Protein AF-A0A9E5JD20-F1 (afdb_monomer)

Secondary structure (DSSP, 8-state):
-------SB-SSS--BGGGSTT---S-TT--TT---TT----------SSEEEEEE-STT-EEEEEE--GGGGGTPPEEEEEEEE-TTT--EEEE---EEEES----EEEEBTTS-EEEEETTEEEEE-TT--EEEEEE-SSSS-EEEEEE-TTS-EEEEE--SSSS-EEEEE-TTSSSSTT---EEEE-PPPPPP-----S---PPP---------S--------------

pLDDT: mean 71.91, std 26.6, range [20.81, 98.5]

Solvent-accessible surface area (backbone atoms only — not comparable to full-atom values): 13870 Å² total; per-residue (Å²): 132,84,81,71,61,38,43,28,56,28,94,36,46,25,12,19,63,43,36,40,85,81,52,72,68,46,62,51,98,57,86,74,86,77,79,52,97,88,61,78,90,83,83,75,85,80,94,70,76,56,66,75,52,68,30,28,48,62,94,75,39,34,37,38,36,30,47,56,62,71,47,43,80,75,75,40,64,23,34,35,34,42,28,39,25,39,81,67,83,61,46,75,74,41,60,29,67,81,37,72,13,39,52,75,39,82,35,32,49,32,29,24,48,68,57,34,33,42,36,34,29,8,27,22,40,36,38,21,44,83,72,32,46,80,72,48,77,36,77,49,92,59,100,44,23,29,41,38,68,42,53,35,78,91,11,31,39,36,28,36,36,67,54,98,89,45,72,56,35,43,35,43,37,40,44,83,21,68,87,41,103,80,44,73,72,48,80,43,74,51,74,79,74,84,74,81,85,76,82,79,83,77,95,72,93,72,87,77,76,89,71,82,83,73,84,70,94,70,87,79,84,79,79,77,74,83,82,81,80,80,87,130

Nearest PDB structures (foldseek):
  3no2-assembly1_A  TM=4.639E-01  e=4.715E-02  Bacteroides caccae ATCC 43185
  8f5p-assembly1_C  TM=5.084E-01  e=7.136E-01  Leishmania tarentolae
  8fgw-assembly1_B  TM=5.068E-01  e=3.496E+00  Homo sapiens
  5n4d-assembly2_B  TM=4.139E-01  e=2.094E+00  Galerina marginata
  5n4c-assembly3_C  TM=3.817E-01  e=5.269E+00  Galerina marginata

Sequence (232 aa):
MATQALNGYFDSPWPCEDAGPNRLQTLQGNQGLNIQAHEKLQSTSRRTHLSTMTVLGGPGEVYLLTHSVLASHFGFATYAQVALIDPISLATRVQSPRLSGGPMWPGGMAVLSNSHVLVVYGRHAHLLNRQCELMKSKQLPLNEPYNSFVVLANGLVVTKTKTKRLTDCIVSLSPIRVFTSIGKSAVFKVAPSPIPLWSTKHGKLWWPLIRPIVICALGASIDVLPMTLNLN

Foldseek 3Di:
DDPPFLFFAAPAQFFKQLRGQQSVVGGPPDPPPPDDPPDDDDDADDDDPAWDDWGDHPPQWIKIKGKDDPQVVVQHWIWIKIFGAGPHNRHTPAIADTHTARHFDQAIWGQTRVQWIWGATHQKIFIHHSRNYTDDMAGHDDNFTWHYWHQHRQRKTWIWGDDPVADIKIKIWHRVARGDPDTDIDIFGDDPDPDPDDDDDDDDDDDDDDDPPDPPPPDDDRDDDDDDDDDD

Mean predicted aligned error: 13.16 Å

Structure (mmCIF, N/CA/C/O backbone):
data_AF-A0A9E5JD20-F1
#
_entry.id   AF-A0A9E5JD20-F1
#
loop_
_atom_site.group_PDB
_atom_site.id
_atom_site.type_symbol
_atom_site.label_atom_id
_atom_site.label_alt_id
_atom_site.label_comp_id
_atom_site.label_asym_id
_atom_site.label_entity_id
_atom_site.label_seq_id
_atom_site.pdbx_PDB_ins_code
_atom_site.Cartn_x
_atom_site.Cartn_y
_atom_site.Cartn_z
_atom_site.occupancy
_atom_site.B_iso_or_equiv
_atom_site.auth_seq_id
_atom_site.auth_comp_id
_atom_site.auth_asym_id
_atom_site.auth_atom_id
_atom_site.pdbx_PDB_model_num
ATOM 1 N N . MET A 1 1 ? -13.286 -13.762 -18.382 1.00 33.44 1 MET A N 1
ATOM 2 C CA . MET A 1 1 ? -13.574 -13.193 -17.047 1.00 33.44 1 MET A CA 1
ATOM 3 C C . MET A 1 1 ? -13.343 -11.696 -17.109 1.00 33.44 1 MET A C 1
ATOM 5 O O . MET A 1 1 ? -12.278 -11.288 -17.556 1.00 33.44 1 MET A O 1
ATOM 9 N N . ALA A 1 2 ? -14.365 -10.901 -16.791 1.00 29.98 2 ALA A N 1
ATOM 10 C CA . ALA A 1 2 ? -14.356 -9.453 -16.972 1.00 29.98 2 ALA A CA 1
ATOM 11 C C . ALA A 1 2 ? -13.249 -8.799 -16.132 1.00 29.98 2 ALA A C 1
ATOM 13 O O . ALA A 1 2 ? -13.199 -8.960 -14.915 1.00 29.98 2 ALA A O 1
ATOM 14 N N . THR A 1 3 ? -12.356 -8.070 -16.798 1.00 39.62 3 THR A N 1
ATOM 15 C CA . THR A 1 3 ? -11.332 -7.219 -16.189 1.00 39.62 3 THR A CA 1
ATOM 16 C C . THR A 1 3 ? -12.048 -6.078 -15.471 1.00 39.62 3 THR A C 1
ATOM 18 O O . THR A 1 3 ? -12.294 -5.031 -16.064 1.00 39.62 3 THR A O 1
ATOM 21 N N . GLN A 1 4 ? -12.474 -6.305 -14.228 1.00 49.31 4 GLN A N 1
ATOM 22 C CA . GLN A 1 4 ? -13.155 -5.292 -13.432 1.00 49.31 4 GLN A CA 1
ATOM 23 C C . GLN A 1 4 ? -12.203 -4.104 -13.292 1.00 49.31 4 GLN A C 1
ATOM 25 O O . GLN A 1 4 ? -11.106 -4.227 -12.734 1.00 49.31 4 GLN A O 1
ATOM 30 N N . ALA A 1 5 ? -12.581 -3.005 -13.940 1.00 53.12 5 ALA A N 1
ATOM 31 C CA . ALA A 1 5 ? -11.721 -1.858 -14.139 1.00 53.12 5 ALA A CA 1
ATOM 32 C C . ALA A 1 5 ? -11.238 -1.329 -12.782 1.00 53.12 5 ALA A C 1
ATOM 34 O O . ALA A 1 5 ? -12.008 -1.251 -11.827 1.00 53.12 5 ALA A O 1
ATOM 35 N N . LEU A 1 6 ? -9.951 -0.995 -12.704 1.00 61.22 6 LEU A N 1
ATOM 36 C CA . LEU A 1 6 ? -9.284 -0.429 -11.530 1.00 61.22 6 LEU A CA 1
ATOM 37 C C . LEU A 1 6 ? -9.713 1.032 -11.306 1.00 61.22 6 LEU A C 1
ATOM 39 O O . LEU A 1 6 ? -8.880 1.929 -11.254 1.00 61.22 6 LEU A O 1
ATOM 43 N N . ASN A 1 7 ? -11.018 1.289 -11.259 1.00 66.69 7 ASN A N 1
ATOM 44 C CA . ASN A 1 7 ? -11.577 2.632 -11.303 1.00 66.69 7 ASN A CA 1
ATOM 45 C C . ASN A 1 7 ? -11.666 3.190 -9.886 1.00 66.69 7 ASN A C 1
ATOM 47 O O . ASN A 1 7 ? -12.664 2.998 -9.194 1.00 66.69 7 ASN A O 1
ATOM 51 N N . GLY A 1 8 ? -10.595 3.852 -9.459 1.00 82.75 8 GLY A N 1
ATOM 52 C CA . GLY A 1 8 ? -10.535 4.548 -8.182 1.00 82.75 8 GLY A CA 1
ATOM 53 C C . GLY A 1 8 ? -10.253 3.645 -6.985 1.00 82.75 8 GLY A C 1
ATOM 54 O O . GLY A 1 8 ? -9.660 2.567 -7.090 1.00 82.75 8 GLY A O 1
ATOM 55 N N . TYR A 1 9 ? -10.639 4.149 -5.824 1.00 90.69 9 TYR A N 1
ATOM 56 C CA . TYR A 1 9 ? -10.283 3.592 -4.531 1.00 90.69 9 TYR A CA 1
ATOM 57 C C . TYR A 1 9 ? -11.416 2.757 -3.950 1.00 90.69 9 TYR A C 1
ATOM 59 O O . TYR A 1 9 ? -12.579 2.931 -4.306 1.0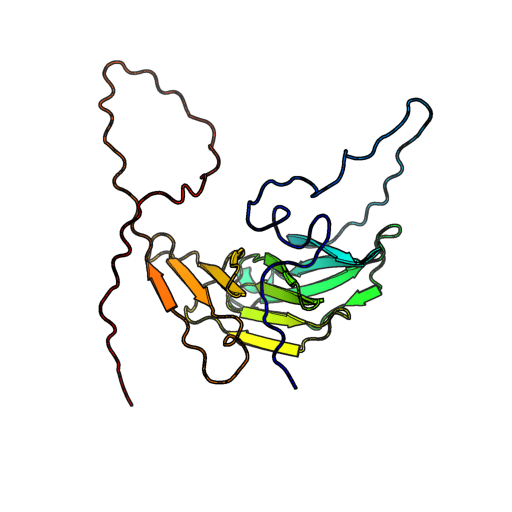0 90.69 9 TYR A O 1
ATOM 67 N N . PHE A 1 10 ? -11.055 1.832 -3.069 1.00 92.12 10 PHE A N 1
ATOM 68 C CA . PHE A 1 10 ? -12.030 1.102 -2.274 1.00 92.12 10 PHE A CA 1
ATOM 69 C C . PHE A 1 10 ? -12.806 2.059 -1.367 1.00 92.12 10 PHE A C 1
ATOM 71 O O . PHE A 1 10 ? -12.255 3.063 -0.915 1.00 92.12 10 PHE A O 1
ATOM 78 N N . ASP A 1 11 ? -14.068 1.735 -1.104 1.00 90.50 11 ASP A N 1
ATOM 79 C CA . ASP A 1 11 ? -14.904 2.494 -0.179 1.00 90.50 11 ASP A CA 1
ATOM 80 C C . ASP A 1 11 ? -14.478 2.187 1.265 1.00 90.50 11 ASP A C 1
ATOM 82 O O . ASP A 1 11 ? -14.946 1.244 1.904 1.00 90.50 11 ASP A O 1
ATOM 86 N N . SER A 1 12 ? -13.478 2.926 1.742 1.00 90.00 12 SER A N 1
ATOM 87 C CA . SER A 1 12 ? -13.005 2.882 3.123 1.00 90.00 12 SER A CA 1
ATOM 88 C C . SER A 1 12 ? -12.602 4.276 3.605 1.00 90.00 12 SER A C 1
ATOM 90 O O . SER A 1 12 ? -12.372 5.175 2.796 1.00 90.00 12 SER A O 1
ATOM 92 N N . PRO A 1 13 ? -12.438 4.477 4.926 1.00 88.69 13 PRO A N 1
ATOM 93 C CA . PRO A 1 13 ? -12.062 5.784 5.466 1.00 88.69 13 PRO A CA 1
ATOM 94 C C . PRO A 1 13 ? -10.665 6.272 5.048 1.00 88.69 13 PRO A C 1
ATOM 96 O O . PRO A 1 13 ? -10.377 7.461 5.185 1.00 88.69 13 PRO A O 1
ATOM 99 N N . TRP A 1 14 ? -9.784 5.366 4.599 1.00 92.94 14 TRP A N 1
ATOM 100 C CA . TRP A 1 14 ? -8.395 5.674 4.237 1.00 92.94 14 TRP A CA 1
ATOM 101 C C . TRP A 1 14 ? -7.826 4.665 3.217 1.00 92.94 14 TRP A C 1
ATOM 103 O O . TRP A 1 14 ? -6.933 3.878 3.544 1.00 92.94 14 TRP A O 1
ATOM 113 N N . PRO A 1 15 ? -8.331 4.633 1.973 1.00 93.12 15 PRO A N 1
ATOM 114 C CA . PRO A 1 15 ? -8.008 3.570 1.023 1.00 93.12 15 PRO A CA 1
ATOM 115 C C . PRO A 1 15 ? -6.637 3.743 0.370 1.00 93.12 15 PRO A C 1
ATOM 117 O O . PRO A 1 15 ? -6.125 2.806 -0.235 1.00 93.12 15 PRO A O 1
ATOM 120 N N . CYS A 1 16 ? -6.019 4.918 0.469 1.00 92.50 16 CYS A N 1
ATOM 121 C CA . CYS A 1 16 ? -4.694 5.195 -0.072 1.00 92.50 16 CYS A CA 1
ATOM 122 C C . CYS A 1 16 ? -3.966 6.270 0.736 1.00 92.50 16 CYS A C 1
ATOM 124 O O . CYS A 1 16 ? -4.515 6.830 1.685 1.00 92.50 16 CYS A O 1
ATOM 126 N N . GLU A 1 17 ? -2.733 6.575 0.327 1.00 86.50 17 GLU A N 1
ATOM 127 C CA . GLU A 1 17 ? -1.969 7.718 0.834 1.00 86.50 17 GLU A CA 1
ATOM 128 C C . GLU A 1 17 ? -2.815 9.000 0.880 1.00 86.50 17 GLU A C 1
ATOM 130 O O . GLU A 1 17 ? -3.597 9.275 -0.034 1.00 86.50 17 GLU A O 1
ATOM 135 N N . ASP A 1 18 ? -2.660 9.755 1.969 1.00 86.06 18 ASP A N 1
ATOM 136 C CA . ASP A 1 18 ? -3.379 11.002 2.253 1.00 86.06 18 ASP A CA 1
ATOM 137 C C . ASP A 1 18 ? -4.920 10.913 2.148 1.00 86.06 18 ASP A C 1
ATOM 139 O O . ASP A 1 18 ? -5.591 11.923 1.924 1.00 86.06 18 ASP A O 1
ATOM 143 N N . ALA A 1 19 ? -5.491 9.721 2.356 1.00 80.12 19 ALA A N 1
ATOM 144 C CA . ALA A 1 19 ? -6.932 9.464 2.447 1.00 80.12 19 ALA A CA 1
ATOM 145 C C . ALA A 1 19 ? -7.747 9.618 1.150 1.00 80.12 19 ALA A C 1
ATOM 147 O O . ALA A 1 19 ? -8.972 9.744 1.199 1.00 80.12 19 ALA A O 1
ATOM 148 N N . GLY A 1 20 ? -7.112 9.599 -0.023 1.00 84.19 20 GLY A N 1
ATOM 149 C CA . GLY A 1 20 ? -7.830 9.603 -1.301 1.00 84.19 20 GLY A CA 1
ATOM 150 C C . GLY A 1 20 ? -7.197 10.482 -2.381 1.00 84.19 20 GLY A C 1
ATOM 151 O O . GLY A 1 20 ? -6.130 11.063 -2.178 1.00 84.19 20 GLY A O 1
ATOM 152 N N . PRO A 1 21 ? -7.882 10.652 -3.528 1.00 79.81 21 PRO A N 1
ATOM 153 C CA . PRO A 1 21 ? -7.356 11.414 -4.663 1.00 79.81 21 PRO A CA 1
ATOM 154 C C . PRO A 1 21 ? -7.142 12.899 -4.336 1.00 79.81 21 PRO A C 1
ATOM 156 O O . PRO A 1 21 ? -6.250 13.523 -4.903 1.00 79.81 21 PRO A O 1
ATOM 159 N N . ASN A 1 22 ? -7.921 13.449 -3.397 1.00 81.62 22 ASN A N 1
ATOM 160 C CA . ASN A 1 22 ? -7.834 14.848 -2.968 1.00 81.62 22 ASN A CA 1
ATOM 161 C C . ASN A 1 22 ? -6.740 15.106 -1.920 1.00 81.62 22 ASN A C 1
ATOM 163 O O . ASN A 1 22 ? -6.493 16.262 -1.590 1.00 81.62 22 ASN A O 1
ATOM 167 N N . ARG A 1 23 ? -6.104 14.052 -1.387 1.00 82.00 23 ARG A N 1
ATOM 168 C CA . ARG A 1 23 ? -5.016 14.134 -0.398 1.00 82.00 23 ARG A CA 1
ATOM 169 C C . ARG A 1 23 ? -5.317 15.029 0.808 1.00 82.00 23 ARG A C 1
ATOM 171 O O . ARG A 1 23 ? -4.475 15.805 1.249 1.00 82.00 23 ARG A O 1
ATOM 178 N N . LEU A 1 24 ? -6.540 14.939 1.327 1.00 84.19 24 LEU A N 1
ATOM 179 C CA . LEU A 1 24 ? -7.009 15.821 2.397 1.00 84.19 24 LEU A CA 1
ATOM 180 C C . LEU A 1 24 ? -6.391 15.487 3.757 1.00 84.19 24 LEU A C 1
ATOM 182 O O . LEU A 1 24 ? -6.454 16.317 4.657 1.00 84.19 24 LEU A O 1
ATOM 186 N N . GLN A 1 25 ? -5.812 14.288 3.913 1.00 85.38 25 GLN A N 1
ATOM 187 C CA . GLN A 1 25 ? -5.317 13.776 5.197 1.00 85.38 25 GLN A CA 1
ATOM 188 C C . GLN A 1 25 ? -6.400 13.752 6.288 1.00 85.38 25 GLN A C 1
ATOM 190 O O . GLN A 1 25 ? -6.116 13.821 7.483 1.00 85.38 25 GLN A O 1
ATOM 195 N N . THR A 1 26 ? -7.657 13.626 5.869 1.00 81.56 26 THR A N 1
ATOM 196 C CA . THR A 1 26 ? -8.829 13.528 6.732 1.00 81.56 26 THR A CA 1
ATOM 197 C C . THR A 1 26 ? -9.528 12.202 6.482 1.00 81.56 26 THR A C 1
ATOM 199 O O . THR A 1 26 ? -9.603 11.727 5.350 1.00 81.56 26 THR A O 1
ATOM 202 N N . LEU A 1 27 ? -10.043 11.590 7.549 1.00 75.38 27 LEU A N 1
ATOM 203 C CA . LEU A 1 27 ? -10.861 10.388 7.419 1.00 75.38 27 LEU A CA 1
ATOM 204 C C . LEU A 1 27 ? -12.124 10.725 6.628 1.00 75.38 27 LEU A C 1
ATOM 206 O O . LEU A 1 27 ? -12.848 11.662 6.974 1.00 75.38 27 LEU A O 1
ATOM 210 N N . GLN A 1 28 ? -12.410 9.943 5.591 1.00 70.56 28 GLN A N 1
ATOM 211 C CA . GLN A 1 28 ? -13.660 10.104 4.860 1.00 70.56 28 GLN A CA 1
ATOM 212 C C . GLN A 1 28 ? -14.842 9.684 5.744 1.00 70.56 28 GLN A C 1
ATOM 214 O O . GLN A 1 28 ? -14.806 8.632 6.382 1.00 70.56 28 GLN A O 1
ATOM 219 N N . GLY A 1 29 ? -15.881 10.522 5.792 1.00 69.25 29 GLY A N 1
ATOM 220 C CA . GLY A 1 29 ? -17.172 10.182 6.399 1.00 69.25 29 GLY A CA 1
ATOM 221 C C . GLY A 1 29 ? -17.209 10.038 7.927 1.00 69.25 29 GLY A C 1
ATOM 222 O O . GLY A 1 29 ? -18.231 9.598 8.439 1.00 69.25 29 GLY A O 1
ATOM 223 N N . ASN A 1 30 ? -16.153 10.403 8.667 1.00 68.75 30 ASN A N 1
ATOM 224 C CA . ASN A 1 30 ? -16.091 10.212 10.124 1.00 68.75 30 ASN A CA 1
ATOM 225 C C . ASN A 1 30 ? -15.933 11.523 10.908 1.00 68.75 30 ASN A C 1
ATOM 227 O O . ASN A 1 30 ? -15.131 12.381 10.549 1.00 68.75 30 ASN A O 1
ATOM 231 N N . GLN A 1 31 ? -16.637 11.637 12.041 1.00 68.06 31 GLN A N 1
ATOM 232 C CA . GLN A 1 31 ? -16.572 12.785 12.964 1.00 68.06 31 GLN A CA 1
ATOM 233 C C . GLN A 1 31 ? -15.434 12.676 14.003 1.00 68.06 31 GLN A C 1
ATOM 235 O O . GLN A 1 31 ? -15.529 13.184 15.119 1.00 68.06 31 GLN A O 1
ATOM 240 N N . GLY A 1 32 ? -14.336 12.002 13.653 1.00 74.88 32 GLY A N 1
ATOM 241 C CA . GLY A 1 32 ? -13.258 11.695 14.596 1.00 74.88 32 GLY A CA 1
ATOM 242 C C . GLY A 1 32 ? -13.641 10.590 15.589 1.00 74.88 32 GLY A C 1
ATOM 243 O O . GLY A 1 32 ? -14.459 9.730 15.281 1.00 74.88 32 GLY A O 1
ATOM 244 N N . LEU A 1 33 ? -13.009 10.584 16.767 1.00 81.12 33 LEU A N 1
ATOM 245 C CA . LEU A 1 33 ? -13.148 9.503 17.757 1.00 81.12 33 LEU A CA 1
ATOM 246 C C . LEU A 1 33 ? -14.410 9.609 18.639 1.00 81.12 33 LEU A C 1
ATOM 248 O O . LEU A 1 33 ? -14.703 8.660 19.354 1.00 81.12 33 LEU A O 1
ATOM 252 N N . ASN A 1 34 ? -15.132 10.740 18.607 1.00 86.44 34 ASN A N 1
ATOM 253 C CA . ASN A 1 34 ? -16.340 11.014 19.408 1.00 86.44 34 ASN A CA 1
ATOM 254 C C . ASN A 1 34 ? -16.227 10.652 20.911 1.00 86.44 34 ASN A C 1
ATOM 256 O O . ASN A 1 34 ? -17.162 10.122 21.508 1.00 86.44 34 ASN A O 1
ATOM 260 N N . ILE A 1 35 ? -15.071 10.933 21.514 1.00 87.56 35 ILE A N 1
ATOM 261 C CA . ILE A 1 35 ? -14.759 10.556 22.900 1.00 87.56 35 ILE A CA 1
ATOM 262 C C . ILE A 1 35 ? -15.606 11.387 23.867 1.00 87.56 35 ILE A C 1
ATOM 264 O O . ILE A 1 35 ? -15.568 12.619 23.830 1.00 87.56 35 ILE A O 1
ATOM 268 N N . GLN A 1 36 ? -16.331 10.719 24.756 1.00 93.75 36 GLN A N 1
ATOM 269 C CA . GLN A 1 36 ? -17.133 11.344 25.805 1.00 93.75 36 GLN A CA 1
ATOM 270 C C . GLN A 1 36 ? -16.297 11.635 27.060 1.00 93.75 36 GLN A C 1
ATOM 272 O O . GLN A 1 36 ? -15.259 11.023 27.298 1.00 93.75 36 GLN A O 1
ATOM 277 N N . ALA A 1 37 ? -16.777 12.534 27.927 1.00 90.38 37 ALA A N 1
ATOM 278 C CA . ALA A 1 37 ? -16.039 12.985 29.117 1.00 90.38 37 ALA A CA 1
ATOM 279 C C . ALA A 1 37 ? -15.632 11.861 30.096 1.00 90.38 37 ALA A C 1
ATOM 281 O O . ALA A 1 37 ? -14.681 12.022 30.857 1.00 90.38 37 ALA A O 1
ATOM 282 N N . HIS A 1 38 ? -16.352 10.735 30.091 1.00 93.56 38 HIS A N 1
ATOM 283 C CA . HIS A 1 38 ? -16.093 9.585 30.961 1.00 93.56 38 HIS A CA 1
ATOM 284 C C . HIS A 1 38 ? -15.265 8.479 30.283 1.00 93.56 38 HIS A C 1
ATOM 286 O O . HIS A 1 38 ? -14.883 7.509 30.939 1.00 93.56 38 HIS A O 1
ATOM 292 N N . GLU A 1 39 ? -14.988 8.603 28.986 1.00 92.94 39 GLU A N 1
ATOM 293 C CA . GLU A 1 39 ? -14.260 7.600 28.218 1.00 92.94 39 GLU A CA 1
ATOM 294 C C . GLU A 1 39 ? -12.749 7.824 28.307 1.00 92.94 39 GLU A C 1
ATOM 296 O O . GLU A 1 39 ? -12.251 8.945 28.422 1.00 92.94 39 GLU A O 1
ATOM 301 N N . LYS A 1 40 ? -11.990 6.727 28.248 1.00 89.12 40 LYS A N 1
ATOM 302 C CA . LYS A 1 40 ? -10.526 6.757 28.224 1.00 89.12 40 LYS A CA 1
ATOM 303 C C . LYS A 1 40 ? -10.026 6.116 26.945 1.00 89.12 40 LYS A C 1
ATOM 305 O O . LYS A 1 40 ? -10.439 5.013 26.597 1.00 89.12 40 LYS A O 1
ATOM 310 N N . LEU A 1 41 ? -9.081 6.782 26.290 1.00 88.94 41 LEU A N 1
ATOM 311 C CA . LEU A 1 41 ? -8.382 6.207 25.153 1.00 88.94 41 LEU A CA 1
ATOM 312 C C . LEU A 1 41 ? -7.370 5.164 25.612 1.00 88.94 41 LEU A C 1
ATOM 314 O O . LEU A 1 41 ? -6.572 5.397 26.521 1.00 88.94 41 LEU A O 1
ATOM 318 N N . GLN A 1 42 ? -7.378 4.035 24.919 1.00 88.12 42 GLN A N 1
ATOM 319 C CA . GLN A 1 42 ? -6.322 3.040 24.980 1.00 88.12 42 GLN A CA 1
ATOM 320 C C . GLN A 1 42 ? -5.559 3.054 23.658 1.00 88.12 42 GLN A C 1
ATOM 322 O O . GLN A 1 42 ? -6.136 3.287 22.597 1.00 88.12 42 GLN A O 1
ATOM 327 N N . SER A 1 43 ? -4.250 2.823 23.726 1.00 91.88 43 SER A N 1
ATOM 328 C CA . SER A 1 43 ? -3.383 2.767 22.554 1.00 91.88 43 SER A CA 1
ATOM 329 C C . SER A 1 43 ? -2.532 1.511 22.614 1.00 91.88 43 SER A C 1
ATOM 331 O O . SER A 1 43 ? -1.798 1.297 23.580 1.00 91.88 43 SER A O 1
ATOM 333 N N . THR A 1 44 ? -2.607 0.704 21.560 1.00 93.25 44 THR A N 1
ATOM 334 C CA . THR A 1 44 ? -1.624 -0.343 21.289 1.00 93.25 44 THR A CA 1
ATOM 335 C C . THR A 1 44 ? -0.590 0.218 20.330 1.00 93.25 44 THR A C 1
ATOM 337 O O . THR A 1 44 ? -0.927 0.798 19.302 1.00 93.25 44 THR A O 1
ATOM 340 N N . SER A 1 45 ? 0.687 0.040 20.651 1.00 93.50 45 SER A N 1
ATOM 341 C CA . SER A 1 45 ? 1.795 0.499 19.817 1.00 93.50 45 SER A CA 1
ATOM 342 C C . SER A 1 45 ? 2.774 -0.642 19.574 1.00 93.50 45 SER A C 1
ATOM 344 O O . SER A 1 45 ? 3.173 -1.340 20.502 1.00 93.50 45 SER A O 1
ATOM 346 N N . ARG A 1 46 ? 3.198 -0.812 18.320 1.00 92.19 46 ARG A N 1
ATOM 347 C CA . ARG A 1 46 ? 4.210 -1.793 17.913 1.00 92.19 46 ARG A CA 1
ATOM 348 C C . ARG A 1 46 ? 5.320 -1.079 17.161 1.00 92.19 46 ARG A C 1
ATOM 350 O O . ARG A 1 46 ? 5.059 -0.408 16.164 1.00 92.19 46 ARG A O 1
ATOM 357 N N . ARG A 1 47 ? 6.569 -1.247 17.602 1.00 90.88 47 ARG A N 1
ATOM 358 C CA . ARG A 1 47 ? 7.723 -0.728 16.860 1.00 90.88 47 ARG A CA 1
ATOM 359 C C . ARG A 1 47 ? 7.935 -1.562 15.600 1.00 90.88 47 ARG A C 1
ATOM 361 O O . ARG A 1 47 ? 7.961 -2.787 15.643 1.00 90.88 47 ARG A O 1
ATOM 368 N N . THR A 1 48 ? 8.120 -0.877 14.484 1.00 86.31 48 THR A N 1
ATOM 369 C CA . THR A 1 48 ? 8.360 -1.476 13.171 1.00 86.31 48 THR A CA 1
ATOM 370 C C . THR A 1 48 ? 9.567 -0.815 12.529 1.00 86.31 48 THR A C 1
ATOM 372 O O . THR A 1 48 ? 9.767 0.389 12.696 1.00 86.31 48 THR A O 1
ATOM 375 N N . HIS A 1 49 ? 10.343 -1.567 11.760 1.00 84.31 49 HIS A N 1
ATOM 376 C CA . HIS A 1 49 ? 11.431 -0.998 10.973 1.00 84.31 49 HIS A CA 1
ATOM 377 C C . HIS A 1 49 ? 10.896 -0.505 9.629 1.00 84.31 49 HIS A C 1
ATOM 379 O O . HIS A 1 49 ? 10.258 -1.270 8.909 1.00 84.31 49 HIS A O 1
ATOM 385 N N . LEU A 1 50 ? 11.191 0.756 9.294 1.00 88.44 50 LEU A N 1
ATOM 386 C CA . LEU A 1 50 ? 10.987 1.319 7.951 1.00 88.44 50 LEU A CA 1
ATOM 387 C C . LEU A 1 50 ? 9.540 1.191 7.438 1.00 88.44 50 LEU A C 1
ATOM 389 O O . LEU A 1 50 ? 9.300 0.883 6.269 1.00 88.44 50 LEU A O 1
ATOM 393 N N . SER A 1 51 ? 8.570 1.436 8.321 1.00 91.00 51 SER A N 1
ATOM 394 C CA . SER A 1 51 ? 7.164 1.575 7.936 1.00 91.00 51 SER A CA 1
ATOM 395 C C . SER A 1 51 ? 6.965 2.850 7.135 1.00 91.00 51 SER A C 1
ATOM 397 O O . SER A 1 51 ? 7.356 3.931 7.570 1.00 91.00 51 SER A O 1
ATOM 399 N N . THR A 1 52 ? 6.363 2.713 5.960 1.00 90.50 52 THR A N 1
ATOM 400 C CA . THR A 1 52 ? 6.097 3.829 5.051 1.00 90.50 52 THR A CA 1
ATOM 401 C C . THR A 1 52 ? 4.706 4.392 5.267 1.00 90.50 52 THR A C 1
ATOM 403 O O . THR A 1 52 ? 4.552 5.602 5.374 1.00 90.50 52 THR A O 1
ATOM 406 N N . MET A 1 53 ? 3.693 3.526 5.304 1.00 93.69 53 MET A N 1
ATOM 407 C CA . MET A 1 53 ? 2.301 3.947 5.432 1.00 93.69 53 MET A CA 1
ATOM 408 C C . MET A 1 53 ? 1.377 2.791 5.784 1.00 93.69 53 MET A C 1
ATOM 410 O O . MET A 1 53 ? 1.722 1.620 5.599 1.00 93.69 53 MET A O 1
ATOM 414 N N . THR A 1 54 ? 0.171 3.171 6.194 1.00 94.69 54 THR A N 1
ATOM 415 C CA . THR A 1 54 ? -0.963 2.280 6.393 1.00 94.69 54 THR A CA 1
ATOM 416 C C . THR A 1 54 ? -2.113 2.700 5.486 1.00 94.69 54 THR A C 1
ATOM 418 O O . THR A 1 54 ? -2.345 3.894 5.297 1.00 94.69 54 THR A O 1
ATOM 421 N N . VAL A 1 55 ? -2.847 1.726 4.951 1.00 95.75 55 VAL A N 1
ATOM 422 C CA . VAL A 1 55 ? -4.145 1.961 4.305 1.00 95.75 55 VAL A CA 1
ATOM 423 C C . VAL A 1 55 ? -5.192 1.015 4.875 1.00 95.75 55 VAL A C 1
ATOM 425 O O . VAL A 1 55 ? -4.874 -0.075 5.356 1.00 95.75 55 VAL A O 1
ATOM 428 N N . LEU A 1 56 ? -6.446 1.439 4.815 1.00 95.19 56 LEU A N 1
ATOM 429 C CA . LEU A 1 56 ? -7.605 0.700 5.289 1.00 95.19 56 LEU A CA 1
ATOM 430 C C . LEU A 1 56 ? -8.358 0.133 4.091 1.00 95.19 56 LEU A C 1
ATOM 432 O O . LEU A 1 56 ? -8.538 0.819 3.087 1.00 95.19 56 LEU A O 1
ATOM 436 N N . GLY A 1 57 ? -8.821 -1.108 4.184 1.00 93.88 57 GLY A N 1
ATOM 437 C CA . GLY A 1 57 ? -9.838 -1.596 3.254 1.00 93.88 57 GLY A CA 1
ATOM 438 C C . GLY A 1 57 ? -11.148 -1.858 3.978 1.00 93.88 57 GLY A C 1
ATOM 439 O O . GLY A 1 57 ? -11.647 -0.949 4.635 1.00 93.88 57 GLY A O 1
ATOM 440 N N . GLY A 1 58 ? -11.704 -3.064 3.859 1.00 93.25 58 GLY A N 1
ATOM 441 C CA . GLY A 1 58 ? -12.919 -3.433 4.574 1.00 93.25 58 GLY A CA 1
ATOM 442 C C . GLY A 1 58 ? -12.746 -3.436 6.101 1.00 93.25 58 GLY A C 1
ATOM 443 O O . GLY A 1 58 ? -11.633 -3.273 6.617 1.00 93.25 58 GLY A O 1
ATOM 444 N N . PRO A 1 59 ? -13.850 -3.613 6.847 1.00 92.38 59 PRO A N 1
ATOM 445 C CA . PRO A 1 59 ? -13.830 -3.622 8.305 1.00 92.38 59 PRO A CA 1
ATOM 446 C C . PRO A 1 59 ? -12.760 -4.563 8.876 1.00 92.38 59 PRO A C 1
ATOM 448 O O . PRO A 1 59 ? -12.707 -5.747 8.554 1.00 92.38 59 PRO A O 1
ATOM 451 N N . GLY A 1 60 ? -11.894 -4.023 9.737 1.00 94.06 60 GLY A N 1
ATOM 452 C CA . GLY A 1 60 ? -10.821 -4.781 10.385 1.00 94.06 60 GLY A CA 1
ATOM 453 C C . GLY A 1 60 ? -9.614 -5.108 9.499 1.00 94.06 60 GLY A C 1
ATOM 454 O O . GLY A 1 60 ? -8.733 -5.846 9.948 1.00 94.06 60 GLY A O 1
ATOM 455 N N . GLU A 1 61 ? -9.549 -4.578 8.275 1.00 96.88 61 GLU A N 1
ATOM 456 C CA . GLU A 1 61 ? -8.431 -4.782 7.356 1.00 96.88 61 GLU A CA 1
ATOM 457 C C . GLU A 1 61 ? -7.513 -3.557 7.310 1.00 96.88 61 GLU A C 1
ATOM 459 O O . GLU A 1 61 ? -7.831 -2.526 6.711 1.00 96.88 61 GLU A O 1
ATOM 464 N N . VAL A 1 62 ? -6.337 -3.707 7.921 1.00 97.44 62 VAL A N 1
ATOM 465 C CA . VAL A 1 62 ? -5.299 -2.679 8.009 1.00 97.44 62 VAL A CA 1
ATOM 466 C C . VAL A 1 62 ? -4.039 -3.188 7.318 1.00 97.44 62 VAL A C 1
ATOM 468 O O . VAL A 1 62 ? -3.430 -4.156 7.769 1.00 97.44 62 VAL A O 1
ATOM 471 N N . TYR A 1 63 ? -3.637 -2.547 6.223 1.00 98.00 63 TYR A N 1
ATOM 472 C CA . TYR A 1 63 ? -2.449 -2.928 5.459 1.00 98.00 63 TYR A CA 1
ATOM 473 C C . TYR A 1 63 ? -1.293 -2.004 5.802 1.00 98.00 63 TYR A C 1
ATOM 475 O O . TYR A 1 63 ? -1.421 -0.791 5.667 1.00 98.00 63 TYR A O 1
ATOM 483 N N . LEU A 1 64 ? -0.155 -2.574 6.186 1.00 97.62 64 LEU A N 1
ATOM 484 C CA . LEU A 1 64 ? 1.079 -1.872 6.514 1.00 97.62 64 LEU A CA 1
ATOM 485 C C . LEU A 1 64 ? 2.131 -2.120 5.428 1.00 97.62 64 LEU A C 1
ATOM 487 O O . LEU A 1 64 ? 2.499 -3.269 5.180 1.00 97.62 64 LEU A O 1
ATOM 491 N N . LEU A 1 65 ? 2.647 -1.048 4.825 1.00 97.06 65 LEU A N 1
ATOM 492 C CA . LEU A 1 65 ? 3.769 -1.099 3.885 1.00 97.06 65 LEU A CA 1
ATOM 493 C C . LEU A 1 65 ? 5.090 -0.864 4.623 1.00 97.06 65 LEU A C 1
ATOM 495 O O . LEU A 1 65 ? 5.285 0.187 5.238 1.00 97.06 65 LEU A O 1
ATOM 499 N N . THR A 1 66 ? 6.017 -1.810 4.500 1.00 95.81 66 THR A N 1
ATOM 500 C CA . THR A 1 66 ? 7.405 -1.691 4.965 1.00 95.81 66 THR A CA 1
ATOM 501 C C . THR A 1 66 ? 8.378 -1.876 3.807 1.00 95.81 66 THR A C 1
ATOM 503 O O . THR A 1 66 ? 8.012 -2.368 2.736 1.00 95.81 66 THR A O 1
ATOM 506 N N . HIS A 1 67 ? 9.633 -1.473 3.995 1.00 94.25 67 HIS A N 1
ATOM 507 C CA . HIS A 1 67 ? 10.666 -1.644 2.977 1.00 94.25 67 HIS A CA 1
ATOM 508 C C . HIS A 1 67 ? 12.061 -1.852 3.564 1.00 94.25 67 HIS A C 1
ATOM 510 O O . HIS A 1 67 ? 12.308 -1.600 4.741 1.00 94.25 67 HIS A O 1
ATOM 516 N N . SER A 1 68 ? 12.994 -2.306 2.728 1.00 91.88 68 SER A N 1
ATOM 517 C CA . SER A 1 68 ? 14.420 -2.329 3.045 1.00 91.88 68 SER A CA 1
ATOM 518 C C . SER A 1 68 ? 15.121 -1.074 2.525 1.00 91.88 68 SER A C 1
ATOM 520 O O . SER A 1 68 ? 14.832 -0.583 1.438 1.00 91.88 68 SER A O 1
ATOM 522 N N . VAL A 1 69 ? 16.064 -0.550 3.310 1.00 88.00 69 VAL A N 1
ATOM 523 C CA . VAL A 1 69 ? 16.892 0.612 2.930 1.00 88.00 69 VAL A CA 1
ATOM 524 C C . VAL A 1 69 ? 18.389 0.311 3.011 1.00 88.00 69 VAL A C 1
ATOM 526 O O . VAL A 1 69 ? 19.201 0.967 2.373 1.00 88.00 69 VAL A O 1
ATOM 529 N N . LEU A 1 70 ? 18.799 -0.698 3.784 1.00 86.44 70 LEU A N 1
ATOM 530 C CA . LEU A 1 70 ? 20.220 -0.941 4.031 1.00 86.44 70 LEU A CA 1
ATOM 531 C C . LEU A 1 70 ? 20.970 -1.288 2.737 1.00 86.44 70 LEU A C 1
ATOM 533 O O . LEU A 1 70 ? 22.017 -0.717 2.460 1.00 86.44 70 LEU A O 1
ATOM 537 N N . ALA A 1 71 ? 20.375 -2.142 1.901 1.00 81.50 71 ALA A N 1
ATOM 538 C CA . ALA A 1 71 ? 20.938 -2.555 0.617 1.00 81.50 71 ALA A CA 1
ATOM 539 C C . ALA A 1 71 ? 21.249 -1.370 -0.319 1.00 81.50 71 ALA A C 1
ATOM 541 O O . ALA A 1 71 ? 22.258 -1.396 -1.022 1.00 81.50 71 ALA A O 1
ATOM 542 N N . SER A 1 72 ? 20.453 -0.292 -0.280 1.00 85.06 72 SER A N 1
ATOM 543 C CA . SER A 1 72 ? 20.681 0.864 -1.154 1.00 85.06 72 SER A CA 1
ATOM 544 C C . SER A 1 72 ? 21.925 1.667 -0.793 1.00 85.06 72 SER A C 1
ATOM 546 O O . SER A 1 72 ? 22.482 2.322 -1.667 1.00 85.06 72 SER A O 1
ATOM 548 N N . HIS A 1 73 ? 22.389 1.604 0.460 1.00 84.44 73 HIS A N 1
ATOM 549 C CA . HIS A 1 73 ? 23.636 2.256 0.877 1.00 84.44 73 HIS A CA 1
ATOM 550 C C . HIS A 1 73 ? 24.865 1.630 0.201 1.00 84.44 73 HIS A C 1
ATOM 552 O O . HIS A 1 73 ? 25.895 2.280 0.074 1.00 84.44 73 HIS A O 1
ATOM 558 N N . PHE A 1 74 ? 24.724 0.395 -0.287 1.00 86.62 74 PHE A N 1
ATOM 559 C CA . PHE A 1 74 ? 25.746 -0.347 -1.023 1.00 86.62 74 PHE A CA 1
ATOM 560 C C . PHE A 1 74 ? 25.429 -0.457 -2.524 1.00 86.62 74 PHE A C 1
ATOM 562 O O . PHE A 1 74 ? 26.058 -1.232 -3.235 1.00 86.62 74 PHE A O 1
ATOM 569 N N . GLY A 1 75 ? 24.431 0.287 -3.019 1.00 82.56 75 GLY A N 1
ATOM 570 C CA . GLY A 1 75 ? 24.026 0.262 -4.428 1.00 82.56 75 GLY A CA 1
ATOM 571 C C . GLY A 1 75 ? 23.218 -0.971 -4.855 1.00 82.56 75 GLY A C 1
ATOM 572 O O . GLY A 1 75 ? 22.947 -1.132 -6.044 1.00 82.56 75 GLY A O 1
ATOM 573 N N . PHE A 1 76 ? 22.797 -1.827 -3.919 1.00 86.25 76 PHE A N 1
ATOM 574 C CA . PHE A 1 76 ? 21.983 -3.004 -4.225 1.00 86.25 76 PHE A CA 1
ATOM 575 C C . PHE A 1 76 ? 20.487 -2.683 -4.292 1.00 86.25 76 PHE A C 1
ATOM 577 O O . PHE A 1 76 ? 19.990 -1.718 -3.702 1.00 86.25 76 PHE A O 1
ATOM 584 N N . ALA A 1 77 ? 19.754 -3.541 -5.004 1.00 86.75 77 ALA A N 1
ATOM 585 C CA . ALA A 1 77 ? 18.307 -3.449 -5.108 1.00 86.75 77 ALA A CA 1
ATOM 586 C C . ALA A 1 77 ? 17.631 -3.619 -3.741 1.00 86.75 77 ALA A C 1
ATOM 588 O O . ALA A 1 77 ? 18.020 -4.449 -2.918 1.00 86.75 77 ALA A O 1
ATOM 589 N N . THR A 1 78 ? 16.573 -2.843 -3.532 1.00 93.62 78 THR A N 1
ATOM 590 C CA . THR A 1 78 ? 15.731 -2.904 -2.333 1.00 93.62 78 THR A CA 1
ATOM 591 C C . THR A 1 78 ? 14.420 -3.630 -2.608 1.00 93.62 78 THR A C 1
ATOM 593 O O . THR A 1 78 ? 14.099 -3.954 -3.757 1.00 93.62 78 THR A O 1
ATOM 596 N N . TYR A 1 79 ? 13.662 -3.901 -1.548 1.00 95.56 79 TYR A N 1
ATOM 597 C CA . TYR A 1 79 ? 12.355 -4.547 -1.614 1.00 95.56 79 TYR A CA 1
ATOM 598 C C . TYR A 1 79 ? 11.355 -3.890 -0.659 1.00 95.56 79 TYR A C 1
ATOM 600 O O . TYR A 1 79 ? 11.744 -3.335 0.369 1.00 95.56 79 TYR A O 1
ATOM 608 N N . ALA A 1 80 ? 10.071 -4.026 -0.977 1.00 96.56 80 ALA A N 1
ATOM 609 C CA . ALA A 1 80 ? 8.954 -3.701 -0.097 1.00 96.56 80 ALA A CA 1
ATOM 610 C C . ALA A 1 80 ? 8.235 -4.966 0.380 1.00 96.56 80 ALA A C 1
ATOM 612 O O . ALA A 1 80 ? 8.377 -6.034 -0.217 1.00 96.56 80 ALA A O 1
ATOM 613 N N . GLN A 1 81 ? 7.454 -4.852 1.450 1.00 97.31 81 GLN A N 1
ATOM 614 C CA . GLN A 1 81 ? 6.526 -5.885 1.900 1.00 97.31 81 GLN A CA 1
ATOM 615 C C . GLN A 1 81 ? 5.234 -5.251 2.403 1.00 97.31 81 GLN A C 1
ATOM 617 O O . GLN A 1 81 ? 5.250 -4.176 3.001 1.00 97.31 81 GLN A O 1
ATOM 622 N N . VAL A 1 82 ? 4.122 -5.944 2.175 1.00 98.19 82 VAL A N 1
ATOM 623 C CA . VAL A 1 82 ? 2.811 -5.575 2.706 1.00 98.19 82 VAL A CA 1
ATOM 624 C C . VAL A 1 82 ? 2.408 -6.595 3.752 1.00 98.19 82 VAL A C 1
ATOM 626 O O . VAL A 1 82 ? 2.453 -7.797 3.498 1.00 98.19 82 VAL A O 1
ATOM 629 N N . ALA A 1 83 ? 2.003 -6.121 4.922 1.00 98.12 83 ALA A N 1
ATOM 630 C CA . ALA A 1 83 ? 1.429 -6.946 5.972 1.00 98.12 83 ALA A CA 1
ATOM 631 C C . ALA A 1 83 ? -0.024 -6.537 6.215 1.00 98.12 83 ALA A C 1
ATOM 633 O O . ALA A 1 83 ? -0.298 -5.358 6.418 1.00 98.12 83 ALA A O 1
ATOM 634 N N . LEU A 1 84 ? -0.937 -7.504 6.248 1.00 98.31 84 LEU A N 1
ATOM 635 C CA . LEU A 1 84 ? -2.254 -7.305 6.843 1.00 98.31 84 LEU A CA 1
ATOM 636 C C . LEU A 1 84 ? -2.088 -7.481 8.350 1.00 98.31 84 LEU A C 1
ATOM 638 O O . LEU A 1 84 ? -1.635 -8.537 8.799 1.00 98.31 84 LEU A O 1
ATOM 642 N N . ILE A 1 85 ? -2.422 -6.459 9.127 1.00 97.81 85 ILE A N 1
ATOM 643 C CA . ILE A 1 85 ? -2.275 -6.474 10.581 1.00 97.81 85 ILE A CA 1
ATOM 644 C C . ILE A 1 85 ? -3.636 -6.469 11.266 1.00 97.81 85 ILE A C 1
ATOM 646 O O . ILE A 1 85 ? -4.624 -5.951 10.748 1.00 97.81 85 ILE A O 1
ATOM 650 N N . ASP A 1 86 ? -3.675 -7.059 12.450 1.00 96.81 86 ASP A N 1
ATOM 651 C CA . ASP A 1 86 ? -4.798 -6.924 13.358 1.00 96.81 86 ASP A CA 1
ATOM 652 C C . ASP A 1 86 ? -4.880 -5.475 13.878 1.00 96.81 86 ASP A C 1
ATOM 654 O O . ASP A 1 86 ? -3.876 -4.958 14.365 1.00 96.81 86 ASP A O 1
ATOM 658 N N . PRO A 1 87 ? -6.034 -4.791 13.784 1.00 94.00 87 PRO A N 1
ATOM 659 C CA . PRO A 1 87 ? -6.140 -3.371 14.125 1.00 94.00 87 PRO A CA 1
ATOM 660 C C . PRO A 1 87 ? -5.986 -3.075 15.623 1.00 94.00 87 PRO A C 1
ATOM 662 O O . PRO A 1 87 ? -5.741 -1.925 15.974 1.00 94.00 87 PRO A O 1
ATOM 665 N N . ILE A 1 88 ? -6.136 -4.077 16.499 1.00 94.25 88 ILE A N 1
ATOM 666 C CA . ILE A 1 88 ? -6.118 -3.891 17.957 1.00 94.25 88 ILE A CA 1
ATOM 667 C C . ILE A 1 88 ? -4.775 -4.312 18.550 1.00 94.25 88 ILE A C 1
ATOM 669 O O . ILE A 1 88 ? -4.136 -3.539 19.255 1.00 94.25 88 ILE A O 1
ATOM 673 N N . SER A 1 89 ? -4.326 -5.529 18.256 1.00 95.75 89 SER A N 1
ATOM 674 C CA . SER A 1 89 ? -3.057 -6.086 18.740 1.00 95.75 89 SER A CA 1
ATOM 675 C C . SER A 1 89 ? -1.853 -5.665 17.896 1.00 95.75 89 SER A C 1
ATOM 677 O O . SER A 1 89 ? -0.711 -5.830 18.323 1.00 95.75 89 SER A O 1
ATOM 679 N N . LEU A 1 90 ? -2.089 -5.149 16.684 1.00 96.31 90 LEU A N 1
ATOM 680 C CA . LEU A 1 90 ? -1.071 -4.868 15.668 1.00 96.31 90 LEU A CA 1
ATOM 681 C C . LEU A 1 90 ? -0.276 -6.106 15.233 1.00 96.31 90 LEU A C 1
ATOM 683 O O . LEU A 1 90 ? 0.748 -5.963 14.567 1.00 96.31 90 LEU A O 1
ATOM 687 N N . ALA A 1 91 ? -0.715 -7.321 15.580 1.00 96.81 91 ALA A N 1
ATOM 688 C CA . ALA A 1 91 ? -0.080 -8.558 15.145 1.00 96.81 91 ALA A CA 1
ATOM 689 C C . ALA A 1 91 ? -0.216 -8.726 13.625 1.00 96.81 91 ALA A C 1
ATOM 691 O O . ALA A 1 91 ? -1.253 -8.418 13.038 1.00 96.81 91 ALA A O 1
ATOM 692 N N . THR A 1 92 ? 0.836 -9.217 12.971 1.00 97.50 92 THR A N 1
ATOM 693 C CA . THR A 1 92 ? 0.770 -9.528 11.538 1.00 97.50 92 THR A CA 1
ATOM 694 C C . THR A 1 92 ? -0.095 -10.768 11.345 1.00 97.50 92 THR A C 1
ATOM 696 O O . THR A 1 92 ? 0.220 -11.816 11.899 1.00 97.50 92 THR A O 1
ATOM 699 N N . ARG A 1 93 ? -1.170 -10.649 10.561 1.00 97.62 93 ARG A N 1
ATOM 700 C CA . ARG A 1 93 ? -2.052 -11.764 10.194 1.00 97.62 93 ARG A CA 1
ATOM 701 C C . ARG A 1 93 ? -1.505 -12.508 8.980 1.00 97.62 93 ARG A C 1
ATOM 703 O O . ARG A 1 93 ? -1.332 -13.717 9.029 1.00 97.62 93 ARG A O 1
ATOM 710 N N . VAL A 1 94 ? -1.195 -11.773 7.911 1.00 97.94 94 VAL A N 1
ATOM 711 C CA . VAL A 1 94 ? -0.549 -12.298 6.696 1.00 97.94 94 VAL A CA 1
ATOM 712 C C . VAL A 1 94 ? 0.441 -11.283 6.142 1.00 97.94 94 VAL A C 1
ATOM 714 O O . VAL A 1 94 ? 0.329 -10.082 6.404 1.00 97.94 94 VAL A O 1
ATOM 717 N N . GLN A 1 95 ? 1.420 -11.756 5.377 1.00 98.06 95 GLN A N 1
ATOM 718 C CA . GLN A 1 95 ? 2.478 -10.921 4.824 1.00 98.06 95 GLN A CA 1
ATOM 719 C C . GLN A 1 95 ? 2.827 -11.351 3.403 1.00 98.06 95 GLN A C 1
ATOM 721 O O . GLN A 1 95 ? 2.918 -12.538 3.104 1.00 98.06 95 GLN A O 1
ATOM 726 N N . SER A 1 96 ? 3.063 -10.366 2.542 1.00 98.50 96 SER A N 1
ATOM 727 C CA . SER A 1 96 ? 3.481 -10.592 1.168 1.00 98.50 96 SER A CA 1
ATOM 728 C C . SER A 1 96 ? 4.899 -11.171 1.088 1.00 98.50 96 SER A C 1
ATOM 730 O O . SER A 1 96 ? 5.732 -10.929 1.980 1.00 98.50 96 SER A O 1
ATOM 732 N N . PRO A 1 97 ? 5.255 -11.821 -0.038 1.00 98.06 97 PRO A N 1
ATOM 733 C CA . PRO A 1 97 ? 6.659 -12.022 -0.375 1.00 98.06 97 PRO A CA 1
ATOM 734 C C . PRO A 1 97 ? 7.397 -10.676 -0.457 1.00 98.06 97 PRO A C 1
ATOM 736 O O . PRO A 1 97 ? 6.790 -9.598 -0.471 1.00 98.06 97 PRO A O 1
ATOM 739 N N . ARG A 1 98 ? 8.730 -10.730 -0.533 1.00 97.38 98 ARG A N 1
ATOM 740 C CA . ARG A 1 98 ? 9.544 -9.544 -0.824 1.00 97.38 98 ARG A CA 1
ATOM 741 C C . ARG A 1 98 ? 9.229 -9.053 -2.235 1.00 97.38 98 ARG A C 1
ATOM 743 O O . ARG A 1 98 ? 9.489 -9.748 -3.211 1.00 97.38 98 ARG A O 1
ATOM 750 N N . LEU A 1 99 ? 8.667 -7.856 -2.325 1.00 97.25 99 LEU A N 1
ATOM 751 C CA . LEU A 1 99 ? 8.292 -7.207 -3.572 1.00 97.25 99 LEU A CA 1
ATOM 752 C C . LEU A 1 99 ? 9.494 -6.441 -4.121 1.00 97.25 99 LEU A C 1
ATOM 754 O O . LEU A 1 99 ? 10.023 -5.558 -3.444 1.00 97.25 99 LEU A O 1
ATOM 758 N N . SER A 1 100 ? 9.925 -6.754 -5.342 1.00 96.31 100 SER A N 1
ATOM 759 C CA . SER A 1 100 ? 11.079 -6.107 -5.977 1.00 96.31 100 SER A CA 1
ATOM 760 C C . SER A 1 100 ? 10.938 -4.583 -6.024 1.00 96.31 100 SER A C 1
ATOM 762 O O . SER A 1 100 ? 9.902 -4.069 -6.431 1.00 96.31 100 SER A O 1
ATOM 764 N N . GLY A 1 101 ? 11.979 -3.847 -5.635 1.00 92.25 101 GLY A N 1
ATOM 765 C CA . GLY A 1 101 ? 12.010 -2.382 -5.691 1.00 92.25 101 GLY A CA 1
ATOM 766 C C . GLY A 1 101 ? 13.008 -1.835 -6.699 1.00 92.25 101 GLY A C 1
ATOM 767 O O . GLY A 1 101 ? 12.663 -0.963 -7.491 1.00 92.25 101 GLY A O 1
ATOM 768 N N . GLY A 1 102 ? 14.226 -2.380 -6.738 1.00 91.06 102 GLY A N 1
ATOM 769 C CA . GLY A 1 102 ? 15.319 -1.786 -7.513 1.00 91.06 102 GLY A CA 1
ATOM 770 C C . GLY A 1 102 ? 15.877 -0.543 -6.802 1.00 91.06 102 GLY A C 1
ATOM 771 O O . GLY A 1 102 ? 16.121 -0.634 -5.591 1.00 91.06 102 GLY A O 1
ATOM 772 N N . PRO A 1 103 ? 16.087 0.591 -7.509 1.00 88.62 103 PRO A N 1
ATOM 773 C CA . PRO A 1 103 ? 16.473 1.855 -6.887 1.00 88.62 103 PRO A CA 1
ATOM 774 C C . PRO A 1 103 ? 15.530 2.224 -5.741 1.00 88.62 103 PRO A C 1
ATOM 776 O O . PRO A 1 103 ? 14.310 2.105 -5.860 1.00 88.62 103 PRO A O 1
ATOM 779 N N . MET A 1 104 ? 16.107 2.653 -4.623 1.00 90.56 104 MET A N 1
ATOM 780 C CA . MET A 1 104 ? 15.364 2.865 -3.387 1.00 90.56 104 MET A CA 1
ATOM 781 C C . MET A 1 104 ? 14.668 4.222 -3.382 1.00 90.56 104 MET A C 1
ATOM 783 O O . MET A 1 104 ? 15.309 5.267 -3.484 1.00 90.56 104 MET A O 1
ATOM 787 N N . TRP A 1 105 ? 13.349 4.183 -3.214 1.00 89.69 105 TRP A N 1
ATOM 788 C CA . TRP A 1 105 ? 12.554 5.293 -2.705 1.00 89.69 105 TRP A CA 1
ATOM 789 C C . TRP A 1 105 ? 11.250 4.736 -2.121 1.00 89.69 105 TRP A C 1
ATOM 791 O O . TRP A 1 105 ? 10.647 3.853 -2.743 1.00 89.69 105 TRP A O 1
ATOM 801 N N . PRO A 1 106 ? 10.795 5.221 -0.952 1.00 86.12 106 PRO A N 1
ATOM 802 C CA . PRO A 1 106 ? 9.495 4.843 -0.417 1.00 86.12 106 PRO A CA 1
ATOM 803 C C . PRO A 1 106 ? 8.397 5.359 -1.352 1.00 86.12 106 PRO A C 1
ATOM 805 O O . PRO A 1 106 ? 8.286 6.561 -1.601 1.00 86.12 106 PRO A O 1
ATOM 808 N N . GLY A 1 107 ? 7.628 4.436 -1.922 1.00 88.69 107 GLY A N 1
ATOM 809 C CA . GLY A 1 107 ? 6.504 4.765 -2.789 1.00 88.69 107 GLY A CA 1
ATOM 810 C C . GLY A 1 107 ? 5.186 4.812 -2.016 1.00 88.69 107 GLY A C 1
ATOM 811 O O . GLY A 1 107 ? 5.146 5.321 -0.900 1.00 88.69 107 GLY A O 1
ATOM 812 N N . GLY A 1 108 ? 4.114 4.295 -2.614 1.00 92.94 108 GLY A N 1
ATOM 813 C CA . GLY A 1 108 ? 2.766 4.357 -2.049 1.00 92.94 108 GLY A CA 1
ATOM 814 C C . GLY A 1 108 ? 2.009 3.040 -2.161 1.00 92.94 108 GLY A C 1
ATOM 815 O O . GLY A 1 108 ? 2.421 2.119 -2.870 1.00 92.94 108 GLY A O 1
ATOM 816 N N . MET A 1 109 ? 0.878 2.967 -1.468 1.00 95.75 109 MET A N 1
ATOM 817 C CA . MET A 1 109 ? -0.033 1.828 -1.466 1.00 95.75 109 MET A CA 1
ATOM 818 C C . MET A 1 109 ? -1.482 2.317 -1.526 1.00 95.75 109 MET A C 1
ATOM 820 O O . MET A 1 109 ? -1.811 3.378 -0.994 1.00 95.75 109 MET A O 1
ATOM 824 N N . ALA A 1 110 ? -2.344 1.542 -2.180 1.00 95.31 110 ALA A N 1
ATOM 825 C CA . ALA A 1 110 ? -3.777 1.788 -2.222 1.00 95.31 110 ALA A CA 1
ATOM 826 C C . ALA A 1 110 ? -4.571 0.482 -2.284 1.00 95.31 110 ALA A C 1
ATOM 828 O O . ALA A 1 110 ? -4.171 -0.457 -2.973 1.00 95.31 110 ALA A O 1
ATOM 829 N N . VAL A 1 111 ? -5.729 0.460 -1.633 1.00 95.06 111 VAL A N 1
ATOM 830 C CA . VAL A 1 111 ? -6.798 -0.494 -1.914 1.00 95.06 111 VAL A CA 1
ATOM 831 C C . VAL A 1 111 ? -7.677 0.084 -3.016 1.00 95.06 111 VAL A C 1
ATOM 833 O O . VAL A 1 111 ? -8.179 1.205 -2.924 1.00 95.06 111 VAL A O 1
ATOM 836 N N . LEU A 1 112 ? -7.837 -0.685 -4.079 1.00 92.50 112 LEU A N 1
ATOM 837 C CA . LEU A 1 112 ? -8.542 -0.295 -5.291 1.00 92.50 112 LEU A CA 1
ATOM 838 C C . LEU A 1 112 ? -10.017 -0.685 -5.182 1.00 92.50 112 LEU A C 1
ATOM 840 O O . LEU A 1 112 ? -10.370 -1.588 -4.424 1.00 92.50 112 LEU A O 1
ATOM 844 N N . SER A 1 113 ? -10.884 -0.048 -5.966 1.00 90.38 113 SER A N 1
ATOM 845 C CA . SER A 1 113 ? -12.332 -0.320 -5.946 1.00 90.38 113 SER A CA 1
ATOM 846 C C . SER A 1 113 ? -12.705 -1.775 -6.256 1.00 90.38 113 SER A C 1
ATOM 848 O O . SER A 1 113 ? -13.716 -2.269 -5.771 1.00 90.38 113 SER A O 1
ATOM 850 N N . ASN A 1 114 ? -11.858 -2.498 -6.993 1.00 87.81 114 ASN A N 1
ATOM 851 C CA . ASN A 1 114 ? -12.002 -3.935 -7.248 1.00 87.81 114 ASN A CA 1
ATOM 852 C C . ASN A 1 114 ? -11.344 -4.827 -6.174 1.00 87.81 114 ASN A C 1
ATOM 854 O O . ASN A 1 114 ? -11.020 -5.982 -6.443 1.00 87.81 114 ASN A O 1
ATOM 858 N N . SER A 1 115 ? -11.082 -4.272 -4.991 1.00 90.50 115 SER A N 1
ATOM 859 C CA . SER A 1 115 ? -10.522 -4.956 -3.823 1.00 90.50 115 SER A CA 1
ATOM 860 C C . SER A 1 115 ? -9.075 -5.448 -3.965 1.00 90.50 115 SER A C 1
ATOM 862 O O . SER A 1 115 ? -8.555 -6.078 -3.050 1.00 90.50 115 SER A O 1
ATOM 864 N N . HIS A 1 116 ? -8.357 -5.137 -5.042 1.00 93.56 116 HIS A N 1
ATOM 865 C CA . HIS A 1 116 ? -6.918 -5.412 -5.090 1.00 93.56 116 HIS A CA 1
ATOM 866 C C . HIS A 1 116 ? -6.109 -4.361 -4.327 1.00 93.56 116 HIS A C 1
ATOM 868 O O . HIS A 1 116 ? -6.542 -3.222 -4.148 1.00 93.56 116 HIS A O 1
ATOM 874 N N . VAL A 1 117 ? -4.899 -4.733 -3.912 1.00 95.69 117 VAL A N 1
ATOM 875 C CA . VAL A 1 117 ? -3.933 -3.825 -3.289 1.00 95.69 117 VAL A CA 1
ATOM 876 C C . VAL A 1 117 ? -2.850 -3.489 -4.309 1.00 95.69 117 VAL A C 1
ATOM 878 O O . VAL A 1 117 ? -2.122 -4.367 -4.769 1.00 95.69 117 VAL A O 1
ATOM 881 N N . LEU A 1 118 ? -2.747 -2.216 -4.682 1.00 95.44 118 LEU A N 1
ATOM 882 C CA . LEU A 1 118 ? -1.684 -1.701 -5.541 1.00 95.44 118 LEU A CA 1
ATOM 883 C C . LEU A 1 118 ? -0.573 -1.117 -4.681 1.00 95.44 118 LEU A C 1
ATOM 885 O O . LEU A 1 118 ? -0.824 -0.273 -3.824 1.00 95.44 118 LEU A O 1
ATOM 889 N N . VAL A 1 119 ? 0.660 -1.515 -4.969 1.00 95.62 119 VAL A N 1
ATOM 890 C CA . VAL A 1 119 ? 1.870 -0.987 -4.342 1.00 95.62 119 VAL A CA 1
ATOM 891 C C . VAL A 1 119 ? 2.782 -0.456 -5.431 1.00 95.62 119 VAL A C 1
ATOM 893 O O . VAL A 1 119 ? 3.132 -1.187 -6.352 1.00 95.62 119 VAL A O 1
ATOM 896 N N . VAL A 1 120 ? 3.211 0.795 -5.314 1.00 93.88 120 VAL A N 1
ATOM 897 C CA . VAL A 1 120 ? 4.328 1.328 -6.098 1.00 93.88 120 VAL A CA 1
ATOM 898 C C . VAL A 1 120 ? 5.502 1.477 -5.150 1.00 93.88 120 VAL A C 1
ATOM 900 O O . VAL A 1 120 ? 5.376 2.134 -4.122 1.00 93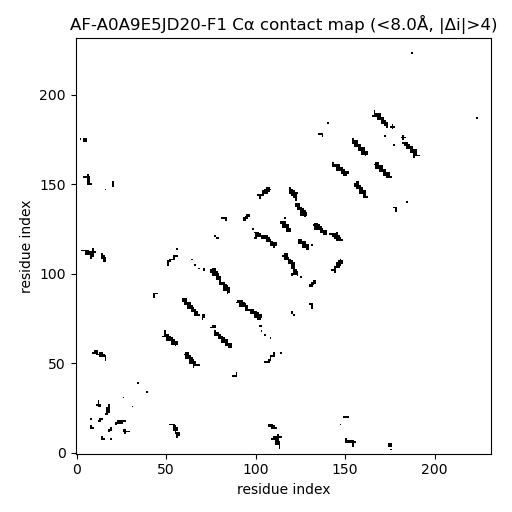.88 120 VAL A O 1
ATOM 903 N N . TYR A 1 121 ? 6.633 0.859 -5.472 1.00 94.69 121 TYR A N 1
ATOM 904 C CA . TYR A 1 121 ? 7.851 0.948 -4.674 1.00 94.69 121 TYR A CA 1
ATOM 905 C C . TYR A 1 121 ? 9.086 0.891 -5.569 1.00 94.69 121 TYR A C 1
ATOM 907 O O . TYR A 1 121 ? 9.192 0.019 -6.438 1.00 94.69 121 TYR A O 1
ATOM 915 N N . GLY A 1 122 ? 10.025 1.817 -5.354 1.00 93.00 122 GLY A N 1
ATOM 916 C CA . GLY A 1 122 ? 11.188 1.968 -6.221 1.00 93.00 122 GLY A CA 1
ATOM 917 C C . GLY A 1 122 ? 10.760 2.081 -7.684 1.00 93.00 122 GLY A C 1
ATOM 918 O O . GLY A 1 122 ? 9.949 2.926 -8.041 1.00 93.00 122 GLY A O 1
ATOM 919 N N . ARG A 1 123 ? 11.264 1.200 -8.541 1.00 92.00 123 ARG A N 1
ATOM 920 C CA . ARG A 1 123 ? 10.948 1.148 -9.975 1.00 92.00 123 ARG A CA 1
ATOM 921 C C . ARG A 1 123 ? 9.837 0.152 -10.331 1.00 92.00 123 ARG A C 1
ATOM 923 O O . ARG A 1 123 ? 9.766 -0.298 -11.472 1.00 92.00 123 ARG A O 1
ATOM 930 N N . HIS A 1 124 ? 8.999 -0.258 -9.387 1.00 93.12 124 HIS A N 1
ATOM 931 C CA . HIS A 1 124 ? 8.024 -1.320 -9.628 1.00 93.12 124 HIS A CA 1
ATOM 932 C C . HIS A 1 124 ? 6.623 -0.952 -9.154 1.00 93.12 124 HIS A C 1
ATOM 934 O O . HIS A 1 124 ? 6.447 -0.258 -8.155 1.00 93.12 124 HIS A O 1
ATOM 940 N N . ALA A 1 125 ? 5.633 -1.476 -9.872 1.00 94.06 125 ALA A N 1
ATOM 941 C CA . ALA A 1 125 ? 4.244 -1.540 -9.456 1.00 94.06 125 ALA A CA 1
ATOM 942 C C . ALA A 1 125 ? 3.849 -3.009 -9.255 1.00 94.06 125 ALA A C 1
ATOM 944 O O . ALA A 1 125 ? 4.059 -3.839 -10.141 1.00 94.06 125 ALA A O 1
ATOM 945 N N . HIS A 1 126 ? 3.259 -3.324 -8.109 1.00 95.25 126 HIS A N 1
ATOM 946 C CA . HIS A 1 126 ? 2.827 -4.663 -7.719 1.00 95.25 126 HIS A CA 1
ATOM 947 C C . HIS A 1 126 ? 1.339 -4.648 -7.416 1.00 95.25 126 HIS A C 1
ATOM 949 O O . HIS A 1 126 ? 0.851 -3.743 -6.746 1.00 95.25 126 HIS A O 1
ATOM 955 N N . LEU A 1 127 ? 0.630 -5.657 -7.902 1.00 95.56 127 LEU A N 1
ATOM 956 C CA . LEU A 1 127 ? -0.772 -5.890 -7.601 1.00 95.56 127 LEU A CA 1
ATOM 957 C C . LEU A 1 127 ? -0.881 -7.139 -6.738 1.00 95.56 127 LEU A C 1
ATOM 959 O O . LEU A 1 127 ? -0.375 -8.196 -7.121 1.00 95.56 127 LEU A O 1
ATOM 963 N N . LEU A 1 128 ? -1.540 -7.007 -5.596 1.00 97.50 128 LEU A N 1
ATOM 964 C CA . LEU A 1 128 ? -1.781 -8.080 -4.648 1.00 97.50 128 LEU A CA 1
ATOM 965 C C . LEU A 1 128 ? -3.288 -8.284 -4.466 1.00 97.50 128 LEU A C 1
ATOM 967 O O . LEU A 1 128 ? -4.078 -7.357 -4.674 1.00 97.50 128 LEU A O 1
ATOM 971 N N . ASN A 1 129 ? -3.690 -9.482 -4.050 1.00 96.06 129 ASN A N 1
ATOM 972 C CA . ASN A 1 129 ? -5.037 -9.692 -3.521 1.00 96.06 129 ASN A CA 1
ATOM 973 C C . ASN A 1 129 ? -5.134 -9.220 -2.055 1.00 96.06 129 ASN A C 1
ATOM 975 O O . ASN A 1 129 ? -4.166 -8.720 -1.473 1.00 96.06 129 ASN A O 1
ATOM 979 N N . ARG A 1 130 ? -6.317 -9.373 -1.446 1.00 95.25 130 ARG A N 1
ATOM 980 C CA . ARG A 1 130 ? -6.581 -8.992 -0.044 1.00 95.25 130 ARG A CA 1
ATOM 981 C C . ARG A 1 130 ? -5.736 -9.778 0.964 1.00 95.25 130 ARG A C 1
ATOM 983 O O . ARG A 1 130 ? -5.483 -9.310 2.065 1.00 95.25 130 ARG A O 1
ATOM 990 N N . GLN A 1 131 ? -5.257 -10.957 0.587 1.00 97.50 131 GLN A N 1
ATOM 991 C CA . GLN A 1 131 ? -4.452 -11.843 1.425 1.00 97.50 131 GLN A CA 1
ATOM 992 C C . GLN A 1 131 ? -2.948 -11.554 1.300 1.00 97.50 131 GLN A C 1
ATOM 994 O O . GLN A 1 131 ? -2.122 -12.337 1.762 1.00 97.50 131 GLN A O 1
ATOM 999 N N . CYS A 1 132 ? -2.580 -10.409 0.711 1.00 98.19 132 CYS A N 1
ATOM 1000 C CA . CYS A 1 132 ? -1.197 -10.005 0.461 1.00 98.19 132 CYS A CA 1
ATOM 1001 C C . CYS A 1 132 ? -0.438 -10.962 -0.475 1.00 98.19 132 CYS A C 1
ATOM 1003 O O . CYS A 1 132 ? 0.795 -10.969 -0.485 1.00 98.19 132 CYS A O 1
ATOM 1005 N N . GLU A 1 133 ? -1.137 -11.738 -1.300 1.00 98.25 133 GLU A N 1
ATOM 1006 C CA . GLU A 1 133 ? -0.505 -12.596 -2.297 1.00 98.25 133 GLU A CA 1
ATOM 1007 C C . GLU A 1 133 ? -0.212 -11.781 -3.555 1.00 98.25 133 GLU A C 1
ATOM 1009 O O . GLU A 1 133 ? -1.075 -11.063 -4.068 1.00 98.25 133 GLU A O 1
ATOM 1014 N N . LEU A 1 134 ? 1.020 -11.876 -4.059 1.00 97.50 134 LEU A N 1
ATOM 1015 C CA . LEU A 1 134 ? 1.423 -11.183 -5.277 1.00 97.50 134 LEU A CA 1
ATOM 1016 C C . LEU A 1 134 ? 0.710 -11.797 -6.480 1.00 97.50 134 LEU A C 1
ATOM 1018 O O . LEU A 1 134 ? 0.954 -12.944 -6.838 1.00 97.50 134 LEU A O 1
ATOM 1022 N N . MET A 1 135 ? -0.113 -11.000 -7.150 1.00 94.62 135 MET A N 1
ATOM 1023 C CA . MET A 1 135 ? -0.797 -11.421 -8.366 1.00 94.62 135 MET A CA 1
ATOM 1024 C C . MET A 1 135 ? 0.017 -11.065 -9.599 1.00 94.62 135 MET A C 1
ATOM 1026 O O . MET A 1 135 ? 0.155 -11.877 -10.511 1.00 94.62 135 MET A O 1
ATOM 1030 N N . LYS A 1 136 ? 0.519 -9.824 -9.662 1.00 91.88 136 LYS A N 1
ATOM 1031 C CA . LYS A 1 136 ? 1.253 -9.313 -10.824 1.00 91.88 136 LYS A CA 1
ATOM 1032 C C . LYS A 1 136 ? 2.268 -8.248 -10.431 1.00 91.88 136 LYS A C 1
ATOM 1034 O O . LYS A 1 136 ? 2.041 -7.477 -9.505 1.00 91.88 136 LYS A O 1
ATOM 1039 N N . SER A 1 137 ? 3.360 -8.163 -11.186 1.00 92.62 137 SER A N 1
ATOM 1040 C CA . SER A 1 137 ? 4.394 -7.139 -11.022 1.00 92.62 137 SER A CA 1
ATOM 1041 C C . SER A 1 137 ? 4.783 -6.536 -12.369 1.00 92.62 137 SER A C 1
ATOM 1043 O O . SER A 1 137 ? 4.804 -7.233 -13.383 1.00 92.62 137 SER A O 1
ATOM 1045 N N . LYS A 1 138 ? 5.023 -5.224 -12.394 1.00 88.94 138 LYS A N 1
ATOM 1046 C CA . LYS A 1 138 ? 5.463 -4.481 -13.575 1.00 88.94 138 LYS A CA 1
ATOM 1047 C C . LYS A 1 138 ? 6.621 -3.574 -13.194 1.00 88.94 138 LYS A C 1
ATOM 1049 O O . LYS A 1 138 ? 6.502 -2.757 -12.282 1.00 88.94 138 LYS A O 1
ATOM 1054 N N . GL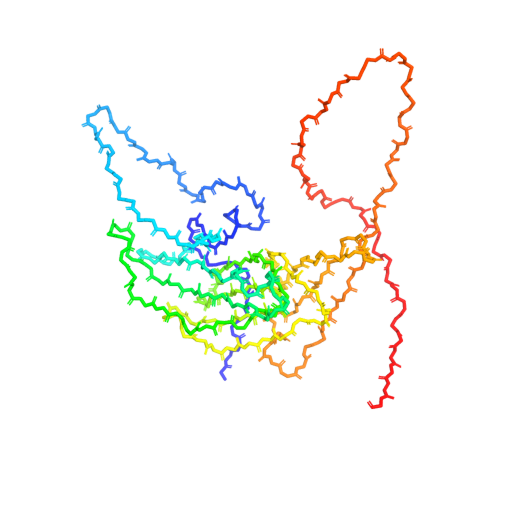N A 1 139 ? 7.706 -3.661 -13.951 1.00 90.06 139 GLN A N 1
ATOM 1055 C CA . GLN A 1 139 ? 8.775 -2.675 -13.895 1.00 90.06 139 GLN A CA 1
ATOM 1056 C C . GLN A 1 139 ? 8.364 -1.398 -14.643 1.00 90.06 139 GLN A C 1
ATOM 1058 O O . GLN A 1 139 ? 7.815 -1.438 -15.746 1.00 90.06 139 GLN A O 1
ATOM 1063 N N . LEU A 1 140 ? 8.621 -0.250 -14.031 1.00 87.25 140 LEU A N 1
ATOM 1064 C CA . LEU A 1 140 ? 8.291 1.064 -14.567 1.00 87.25 140 LEU A CA 1
ATOM 1065 C C . LEU A 1 140 ? 9.342 1.523 -15.596 1.00 87.25 140 LEU A C 1
ATOM 1067 O O . LEU A 1 140 ? 10.504 1.110 -15.527 1.00 87.25 140 LEU A O 1
ATOM 1071 N N . PRO A 1 141 ? 8.956 2.344 -16.590 1.00 81.19 141 PRO A N 1
ATOM 1072 C CA . PRO A 1 141 ? 9.763 2.555 -17.792 1.00 81.19 141 PRO A CA 1
ATOM 1073 C C . PRO A 1 141 ? 11.104 3.247 -17.526 1.00 81.19 141 PRO A C 1
ATOM 1075 O O . PRO A 1 141 ? 12.110 2.843 -18.102 1.00 81.19 141 PRO A O 1
ATOM 1078 N N . LEU A 1 142 ? 11.159 4.235 -16.629 1.00 82.38 142 LEU A N 1
ATOM 1079 C CA . LEU A 1 142 ? 12.403 4.941 -16.314 1.00 82.38 142 LEU A CA 1
ATOM 1080 C C . LEU A 1 142 ? 13.197 4.164 -15.270 1.00 82.38 142 LEU A C 1
ATOM 1082 O O . LEU A 1 142 ? 12.613 3.661 -14.316 1.00 82.38 142 LEU A O 1
ATOM 1086 N N . ASN A 1 143 ? 14.522 4.081 -15.429 1.00 85.44 143 ASN A N 1
ATOM 1087 C CA . ASN A 1 143 ? 15.407 3.455 -14.443 1.00 85.44 143 ASN A CA 1
ATOM 1088 C C . ASN A 1 143 ? 15.687 4.365 -13.244 1.00 85.44 143 ASN A C 1
ATOM 1090 O O . ASN A 1 143 ? 16.831 4.682 -12.940 1.00 85.44 143 ASN A O 1
ATOM 1094 N N . GLU A 1 144 ? 14.620 4.810 -12.601 1.00 84.19 144 GLU A N 1
ATOM 1095 C CA . GLU A 1 144 ? 14.629 5.747 -11.488 1.00 84.19 144 GLU A CA 1
ATOM 1096 C C . GLU A 1 144 ? 13.586 5.282 -10.469 1.00 84.19 144 GLU A C 1
ATOM 1098 O O . GLU A 1 144 ? 12.666 4.532 -10.823 1.00 84.19 144 GLU A O 1
ATOM 1103 N N . PRO A 1 145 ? 13.708 5.678 -9.198 1.00 86.31 145 PRO A N 1
ATOM 1104 C CA . PRO A 1 145 ? 12.705 5.324 -8.226 1.00 86.31 145 PRO A CA 1
ATOM 1105 C C . PRO A 1 145 ? 11.494 6.269 -8.293 1.00 86.31 145 PRO A C 1
ATOM 1107 O O . PRO A 1 145 ? 11.606 7.494 -8.408 1.00 86.31 145 PRO A O 1
ATOM 1110 N N . TYR A 1 146 ? 10.317 5.671 -8.176 1.00 86.94 146 TYR A N 1
ATOM 1111 C CA . TYR A 1 146 ? 9.024 6.325 -8.248 1.00 86.94 146 TYR A CA 1
ATOM 1112 C C . TYR A 1 146 ? 8.460 6.558 -6.853 1.00 86.94 146 TYR A C 1
ATOM 1114 O O . TYR A 1 146 ? 8.567 5.725 -5.951 1.00 86.94 146 TYR A O 1
ATOM 1122 N N . ASN A 1 147 ? 7.854 7.724 -6.683 1.00 83.31 147 ASN A N 1
ATOM 1123 C CA . ASN A 1 147 ? 7.255 8.166 -5.441 1.00 83.31 147 ASN A CA 1
ATOM 1124 C C . ASN A 1 147 ? 5.742 8.203 -5.597 1.00 83.31 147 ASN A C 1
ATOM 1126 O O . ASN A 1 147 ? 5.243 8.924 -6.464 1.00 83.31 147 ASN A O 1
ATOM 1130 N N . SER A 1 148 ? 5.050 7.506 -4.693 1.00 84.88 148 SER A N 1
ATOM 1131 C CA . SER A 1 148 ? 3.597 7.545 -4.534 1.00 84.88 148 SER A CA 1
ATOM 1132 C C . SER A 1 148 ? 2.834 7.378 -5.860 1.00 84.88 148 SER A C 1
ATOM 1134 O O . SER A 1 148 ? 3.398 7.051 -6.909 1.00 84.88 148 SER A O 1
ATOM 1136 N N . PHE A 1 149 ? 1.518 7.541 -5.821 1.00 88.62 149 PHE A N 1
ATOM 1137 C CA . PHE A 1 149 ? 0.678 7.668 -6.998 1.00 88.62 149 PHE A CA 1
ATOM 1138 C C . PHE A 1 149 ? -0.691 8.255 -6.646 1.00 88.62 149 PHE A C 1
ATOM 1140 O O . PHE A 1 149 ? -1.065 8.377 -5.480 1.00 88.62 149 PHE A O 1
ATOM 1147 N N . VAL A 1 150 ? -1.452 8.597 -7.678 1.00 88.19 150 VAL A N 1
ATOM 1148 C CA . VAL A 1 150 ? -2.904 8.774 -7.615 1.00 88.19 150 VAL A CA 1
ATOM 1149 C C . VAL A 1 150 ? -3.568 7.846 -8.627 1.00 88.19 150 VAL A C 1
ATOM 1151 O O . VAL A 1 150 ? -3.006 7.589 -9.693 1.00 88.19 150 VAL A O 1
ATOM 1154 N N . VAL A 1 151 ? -4.743 7.326 -8.284 1.00 86.44 151 VAL A N 1
ATOM 1155 C CA . VAL A 1 151 ? -5.595 6.551 -9.192 1.00 86.44 151 VAL A CA 1
ATOM 1156 C C . VAL A 1 151 ? -6.677 7.486 -9.719 1.00 86.44 151 VAL A C 1
ATOM 1158 O O . VAL A 1 151 ? -7.434 8.068 -8.944 1.00 86.44 151 VAL A O 1
ATOM 1161 N N . LEU A 1 152 ? -6.732 7.665 -11.033 1.00 82.19 152 LEU A N 1
ATOM 1162 C CA . LEU A 1 152 ? -7.717 8.502 -11.704 1.00 82.19 152 LEU A CA 1
ATOM 1163 C C . LEU A 1 152 ? -9.025 7.730 -11.929 1.00 82.19 152 LEU A C 1
ATOM 1165 O O . LEU A 1 152 ? -9.050 6.500 -11.935 1.00 82.19 152 LEU A O 1
ATOM 1169 N N . ALA A 1 153 ? -10.119 8.454 -12.172 1.00 77.44 153 ALA A N 1
ATOM 1170 C CA . ALA A 1 153 ? -11.452 7.869 -12.366 1.00 77.44 153 ALA A CA 1
ATOM 1171 C C . ALA A 1 153 ? -11.541 6.907 -13.569 1.00 77.44 153 ALA A C 1
ATOM 1173 O O . ALA A 1 153 ? -12.266 5.919 -13.525 1.00 77.44 153 ALA A O 1
ATOM 1174 N N . ASN A 1 154 ? -10.753 7.151 -14.621 1.00 74.06 154 ASN A N 1
ATOM 1175 C CA . ASN A 1 154 ? -10.600 6.254 -15.779 1.00 74.06 154 ASN A CA 1
ATOM 1176 C C . ASN A 1 154 ? -9.657 5.065 -15.506 1.00 74.06 154 ASN A C 1
ATOM 1178 O O . ASN A 1 154 ? -9.184 4.389 -16.421 1.00 74.06 154 ASN A O 1
ATOM 1182 N N . GLY A 1 155 ? -9.319 4.883 -14.238 1.00 73.19 155 GLY A N 1
ATOM 1183 C CA . GLY A 1 155 ? -8.419 3.894 -13.719 1.00 73.19 155 GLY A CA 1
ATOM 1184 C C . GLY A 1 155 ? -6.963 4.310 -13.728 1.00 73.19 155 GLY A C 1
ATOM 1185 O O . GLY A 1 155 ? -6.229 3.658 -13.016 1.00 73.19 155 GLY A O 1
ATOM 1186 N N . LEU A 1 156 ? -6.508 5.337 -14.473 1.00 77.56 156 LEU A N 1
ATOM 1187 C CA . LEU A 1 156 ? -5.072 5.653 -14.653 1.00 77.56 156 LEU A CA 1
ATOM 1188 C C . LEU A 1 156 ? -4.287 5.728 -13.329 1.00 77.56 156 LEU A C 1
ATOM 1190 O O . LEU A 1 156 ? -4.696 6.438 -12.424 1.00 77.56 156 LEU A O 1
ATOM 1194 N N . VAL A 1 157 ? -3.135 5.058 -13.219 1.00 82.75 157 VAL A N 1
ATOM 1195 C CA . VAL A 1 157 ? -2.213 5.215 -12.081 1.00 82.75 157 VAL A CA 1
ATOM 1196 C C . VAL A 1 157 ? -1.140 6.203 -12.486 1.00 82.75 157 VAL A C 1
ATOM 1198 O O . VAL A 1 157 ? -0.314 5.924 -13.352 1.00 82.75 157 VAL A O 1
ATOM 1201 N N . VAL A 1 158 ? -1.143 7.361 -11.849 1.00 83.94 158 VAL A N 1
ATOM 1202 C CA . VAL A 1 158 ? -0.196 8.431 -12.130 1.00 83.94 158 VAL A CA 1
ATOM 1203 C C . VAL A 1 158 ? 0.796 8.515 -10.989 1.00 83.94 158 VAL A C 1
ATOM 1205 O O . VAL A 1 158 ? 0.411 8.740 -9.848 1.00 83.94 158 VAL A O 1
ATOM 1208 N N . THR A 1 159 ? 2.075 8.340 -11.296 1.00 84.31 159 THR A N 1
ATOM 1209 C CA . THR A 1 159 ? 3.173 8.380 -10.328 1.00 84.31 159 THR A CA 1
ATOM 1210 C C . THR A 1 159 ? 4.215 9.406 -10.757 1.00 84.31 159 THR A C 1
ATOM 1212 O O . THR A 1 159 ? 4.350 9.715 -11.943 1.00 84.31 159 THR A O 1
ATOM 1215 N N . LYS A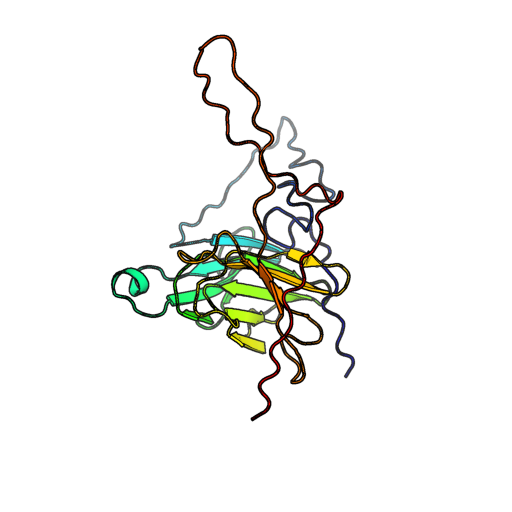 1 160 ? 4.956 9.954 -9.795 1.00 79.94 160 LYS A N 1
ATOM 1216 C CA . LYS A 1 160 ? 6.063 10.874 -10.065 1.00 79.94 160 LYS A CA 1
ATOM 1217 C C . LYS A 1 160 ? 7.386 10.156 -9.855 1.00 79.94 160 LYS A C 1
ATOM 1219 O O . LYS A 1 160 ? 7.531 9.372 -8.922 1.00 79.94 160 LYS A O 1
ATOM 1224 N N . THR A 1 161 ? 8.370 10.451 -10.688 1.00 73.38 161 THR A N 1
ATOM 1225 C CA . THR A 1 161 ? 9.749 10.002 -10.463 1.00 73.38 161 THR A CA 1
ATOM 1226 C C . THR A 1 161 ? 10.601 11.159 -9.962 1.00 73.38 161 THR A C 1
ATOM 1228 O O . THR A 1 161 ? 10.400 12.301 -10.372 1.00 73.38 161 THR A O 1
ATOM 1231 N N . LYS A 1 162 ? 11.590 10.868 -9.113 1.00 61.72 162 LYS A N 1
ATOM 1232 C CA . LYS A 1 162 ? 12.654 11.823 -8.785 1.00 61.72 162 LYS A CA 1
ATOM 1233 C C . LYS A 1 162 ? 13.860 11.515 -9.659 1.00 61.72 162 LYS A C 1
ATOM 1235 O O . LYS A 1 162 ? 14.504 10.495 -9.463 1.00 61.72 162 LYS A O 1
ATOM 1240 N N . THR A 1 163 ? 14.161 12.372 -10.628 1.00 58.97 163 THR A N 1
ATOM 1241 C CA . THR A 1 163 ? 15.366 12.251 -11.463 1.00 58.97 163 THR A CA 1
ATOM 1242 C C . THR A 1 163 ? 16.247 13.481 -11.283 1.00 58.97 163 THR A C 1
ATOM 1244 O O . THR A 1 163 ? 15.756 14.592 -11.121 1.00 58.97 163 THR A O 1
ATOM 1247 N N . LYS A 1 164 ? 17.572 13.285 -11.299 1.00 53.59 164 LYS A N 1
ATOM 1248 C CA . LYS A 1 164 ? 18.552 14.388 -11.286 1.00 53.59 164 LYS A CA 1
ATOM 1249 C C . LYS A 1 164 ? 18.646 15.117 -12.633 1.00 53.59 164 LYS A C 1
ATOM 1251 O O . LYS A 1 164 ? 19.231 16.189 -12.698 1.00 53.59 164 LYS A O 1
ATOM 1256 N N . ARG A 1 165 ? 18.132 14.516 -13.713 1.00 46.50 165 ARG A N 1
ATOM 1257 C CA . ARG A 1 165 ? 18.298 14.992 -15.100 1.00 46.50 165 ARG A CA 1
ATOM 1258 C C . ARG A 1 165 ? 17.075 15.722 -15.653 1.00 46.50 165 ARG A C 1
ATOM 1260 O O . ARG A 1 165 ? 17.189 16.402 -16.666 1.00 46.50 165 ARG A O 1
ATOM 1267 N N . LEU A 1 166 ? 15.916 15.583 -15.015 1.00 45.19 166 LEU A N 1
ATOM 1268 C CA . LEU A 1 166 ? 14.673 16.243 -15.407 1.00 45.19 166 LEU A CA 1
ATOM 1269 C C . LEU A 1 166 ? 13.970 16.719 -14.131 1.00 45.19 166 LEU A C 1
ATOM 1271 O O . LEU A 1 166 ? 13.824 15.953 -13.186 1.00 45.19 166 LEU A O 1
ATOM 1275 N N . THR A 1 167 ? 13.532 17.970 -14.079 1.00 41.25 167 THR A N 1
ATOM 1276 C CA . THR A 1 167 ? 12.580 18.408 -13.054 1.00 41.25 167 THR A CA 1
ATOM 1277 C C . THR A 1 167 ? 11.294 17.579 -13.199 1.00 41.25 167 THR A C 1
ATOM 1279 O O . THR A 1 167 ? 10.781 17.446 -14.308 1.00 41.25 167 THR A O 1
ATOM 1282 N N . ASP A 1 168 ? 10.872 16.932 -12.106 1.00 46.72 168 ASP A N 1
ATOM 1283 C CA . ASP A 1 168 ? 9.638 16.156 -11.884 1.00 46.72 168 ASP A CA 1
ATOM 1284 C C . ASP A 1 168 ? 8.904 15.630 -13.140 1.00 46.72 168 ASP A C 1
ATOM 1286 O O . ASP A 1 168 ? 8.057 16.296 -13.735 1.00 46.72 168 ASP A O 1
ATOM 1290 N N . CYS A 1 169 ? 9.181 14.381 -13.534 1.00 45.25 169 CYS A N 1
ATOM 1291 C CA . CYS A 1 169 ? 8.408 13.714 -14.588 1.00 45.25 169 CYS A CA 1
ATOM 1292 C C . CYS A 1 169 ? 7.192 12.994 -13.998 1.00 45.25 169 CYS A C 1
ATOM 1294 O O . CYS A 1 169 ? 7.316 12.205 -13.053 1.00 45.25 169 CYS A O 1
ATOM 1296 N N . ILE A 1 170 ? 6.029 13.229 -14.606 1.00 51.31 170 ILE A N 1
ATOM 1297 C CA . ILE A 1 170 ? 4.798 12.499 -14.323 1.00 51.31 170 ILE A CA 1
ATOM 1298 C C . ILE A 1 170 ? 4.740 11.307 -15.272 1.00 51.31 170 ILE A C 1
ATOM 1300 O O . ILE A 1 170 ? 4.764 11.449 -16.493 1.00 51.31 170 ILE A O 1
ATOM 1304 N N . VAL A 1 171 ? 4.639 10.109 -14.715 1.00 54.78 171 VAL A N 1
ATOM 1305 C CA . VAL A 1 171 ? 4.421 8.893 -15.489 1.00 54.78 171 VAL A CA 1
ATOM 1306 C C . VAL A 1 171 ? 2.997 8.437 -15.261 1.00 54.78 171 VAL A C 1
ATOM 1308 O O . VAL A 1 171 ? 2.599 8.121 -14.141 1.00 54.78 171 VAL A O 1
ATOM 1311 N N . SER A 1 172 ? 2.235 8.404 -16.350 1.00 44.91 172 SER A N 1
ATOM 1312 C CA . SER A 1 172 ? 0.898 7.833 -16.358 1.00 44.91 172 SER A CA 1
ATOM 1313 C C . SER A 1 172 ? 0.984 6.384 -16.815 1.00 44.91 172 SER A C 1
ATOM 1315 O O . SER A 1 172 ? 1.491 6.055 -17.893 1.00 44.91 172 SER A O 1
ATOM 1317 N N . LEU A 1 173 ? 0.496 5.501 -15.961 1.00 51.50 173 LEU A N 1
ATOM 1318 C CA . LEU A 1 173 ? 0.303 4.087 -16.219 1.00 51.50 173 LEU A CA 1
ATOM 1319 C C . LEU A 1 173 ? -1.192 3.881 -16.438 1.00 51.50 173 LEU A C 1
ATOM 1321 O O . LEU A 1 173 ? -1.989 4.436 -15.694 1.00 51.50 173 LEU A O 1
ATOM 1325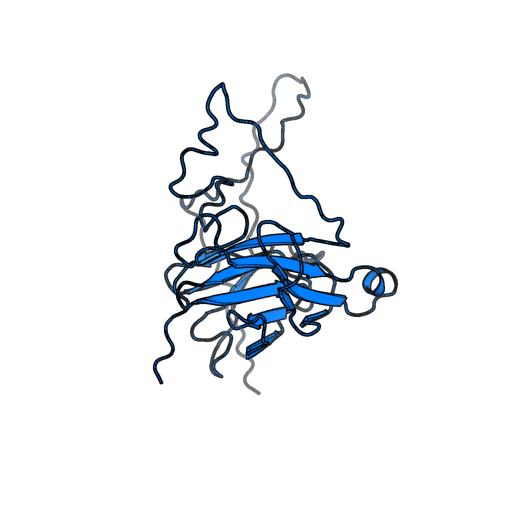 N N . SER A 1 174 ? -1.593 3.093 -17.438 1.00 37.53 174 SER A N 1
ATOM 1326 C CA . SER A 1 174 ? -3.009 2.789 -17.706 1.00 37.53 174 SER A CA 1
ATOM 1327 C C . SER A 1 174 ? -3.494 1.489 -17.048 1.00 37.53 174 SER A C 1
ATOM 1329 O O . SER A 1 174 ? -3.005 0.447 -17.446 1.00 37.53 174 SER A O 1
ATOM 1331 N N . PRO A 1 175 ? -4.452 1.464 -16.099 1.00 40.75 175 PRO A N 1
ATOM 1332 C CA . PRO A 1 175 ? -4.857 0.280 -15.321 1.00 40.75 175 PRO A CA 1
ATOM 1333 C C . PRO A 1 175 ? -5.978 -0.578 -15.872 1.00 40.75 175 PRO A C 1
ATOM 1335 O O . PRO A 1 175 ? -6.501 -1.427 -15.168 1.00 40.75 175 PRO A O 1
ATOM 1338 N N . ILE A 1 176 ? -6.223 -0.524 -17.171 1.00 37.34 176 ILE A N 1
ATOM 1339 C CA . ILE A 1 176 ? -6.654 -1.733 -17.893 1.00 37.34 176 ILE A CA 1
ATOM 1340 C C . ILE A 1 176 ? -5.461 -2.389 -18.615 1.00 37.34 176 ILE A C 1
ATOM 1342 O O . ILE A 1 176 ? -5.593 -3.428 -19.247 1.00 37.34 176 ILE A O 1
ATOM 1346 N N . ARG A 1 177 ? -4.253 -1.826 -18.462 1.00 43.09 177 ARG A N 1
ATOM 1347 C CA . ARG A 1 177 ? -3.066 -2.051 -19.299 1.00 43.09 177 ARG A CA 1
ATOM 1348 C C . ARG A 1 177 ? -1.723 -2.021 -18.522 1.00 43.09 177 ARG A C 1
ATOM 1350 O O . ARG A 1 177 ? -0.658 -2.062 -19.118 1.00 43.09 177 ARG A O 1
ATOM 1357 N N . VAL A 1 178 ? -1.692 -1.986 -17.185 1.00 42.91 178 VAL A N 1
ATOM 1358 C CA . VAL A 1 178 ? -0.431 -2.217 -16.434 1.00 42.91 178 VAL A CA 1
ATOM 1359 C C . VAL A 1 178 ? -0.085 -3.710 -16.471 1.00 42.91 178 VAL A C 1
ATOM 1361 O O . VAL A 1 178 ? 1.075 -4.096 -16.464 1.00 42.91 178 VAL A O 1
ATOM 1364 N N . PHE A 1 179 ? -1.104 -4.551 -16.615 1.00 45.06 179 PHE A N 1
ATOM 1365 C CA . PHE A 1 179 ? -1.025 -5.970 -16.299 1.00 45.06 179 PHE A CA 1
ATOM 1366 C C . PHE A 1 179 ? -1.738 -6.884 -17.312 1.00 45.06 179 PHE A C 1
ATOM 1368 O O . PHE A 1 179 ? -1.908 -8.080 -17.066 1.00 45.06 179 PHE A O 1
ATOM 1375 N N . THR A 1 180 ? -2.170 -6.319 -18.437 1.00 30.58 180 THR A N 1
ATOM 1376 C CA . THR A 1 180 ? -2.604 -7.018 -19.654 1.00 30.58 180 THR A CA 1
ATOM 1377 C C . THR A 1 180 ? -1.643 -6.577 -20.766 1.00 30.58 180 THR A C 1
ATOM 1379 O O . THR A 1 180 ? -1.164 -5.441 -20.751 1.00 30.58 180 THR A O 1
ATOM 1382 N N . SER A 1 181 ? -1.283 -7.467 -21.685 1.00 29.50 181 SER A N 1
ATOM 1383 C CA . SER A 1 181 ? -0.103 -7.388 -22.570 1.00 29.50 181 SER A CA 1
ATOM 1384 C C . SER A 1 181 ? -0.062 -6.245 -23.609 1.00 29.50 181 SER A C 1
ATOM 1386 O O . SER A 1 181 ? 0.742 -6.298 -24.531 1.00 29.50 181 SER A O 1
ATOM 1388 N N . ILE A 1 182 ? -0.884 -5.194 -23.493 1.00 34.06 182 ILE A N 1
ATOM 1389 C CA . ILE A 1 182 ? -1.066 -4.163 -24.541 1.00 34.06 182 ILE A CA 1
ATOM 1390 C C . ILE A 1 182 ? -0.926 -2.726 -23.991 1.00 34.06 182 ILE A C 1
ATOM 1392 O O . ILE A 1 182 ? -1.433 -1.756 -24.559 1.00 34.06 182 ILE A O 1
ATOM 1396 N N . GLY A 1 183 ? -0.285 -2.538 -22.839 1.00 36.09 183 GLY A N 1
ATOM 1397 C CA . GLY A 1 183 ? -0.204 -1.228 -22.199 1.00 36.09 183 GLY A CA 1
ATOM 1398 C C . GLY A 1 183 ? 1.009 -0.385 -22.508 1.00 36.09 183 GLY A C 1
ATOM 1399 O O . GLY A 1 183 ? 2.073 -0.611 -21.934 1.00 36.09 183 GLY A O 1
ATOM 1400 N N . LYS A 1 184 ? 0.804 0.668 -23.302 1.00 44.47 184 LYS A N 1
ATOM 1401 C CA . LYS A 1 184 ? 1.763 1.764 -23.451 1.00 44.47 184 LYS A CA 1
ATOM 1402 C C . LYS A 1 184 ? 1.871 2.529 -22.123 1.00 44.47 184 LYS A C 1
ATOM 1404 O O . LYS A 1 184 ? 0.857 2.923 -21.550 1.00 44.47 184 LYS A O 1
ATOM 1409 N N . SER A 1 185 ? 3.091 2.710 -21.627 1.00 51.69 185 SER A N 1
ATOM 1410 C CA . SER A 1 185 ? 3.391 3.674 -20.563 1.00 51.69 185 SER A CA 1
ATOM 1411 C C . SER A 1 185 ? 3.702 5.014 -21.225 1.00 51.69 185 SER A C 1
ATOM 1413 O O . SER A 1 185 ? 4.452 5.037 -22.199 1.00 51.69 185 SER A O 1
ATOM 1415 N N . ALA A 1 186 ? 3.150 6.113 -20.714 1.00 50.53 186 ALA A N 1
ATOM 1416 C CA . ALA A 1 186 ? 3.458 7.451 -21.207 1.00 50.53 186 ALA A CA 1
ATOM 1417 C C . ALA A 1 186 ? 4.221 8.229 -20.132 1.00 50.53 186 ALA A C 1
ATOM 1419 O O . ALA A 1 186 ? 3.822 8.262 -18.964 1.00 50.53 186 ALA A O 1
ATOM 1420 N N . VAL A 1 187 ? 5.343 8.822 -20.531 1.00 52.84 187 VAL A N 1
ATOM 1421 C CA . VAL A 1 187 ? 6.149 9.702 -19.685 1.00 52.84 187 VAL A CA 1
ATOM 1422 C C . VAL A 1 187 ? 5.873 11.125 -20.138 1.00 52.84 187 VAL A C 1
ATOM 1424 O O . VAL A 1 187 ? 6.146 11.470 -21.284 1.00 52.84 187 VAL A O 1
ATOM 1427 N N . PHE A 1 188 ? 5.332 11.935 -19.238 1.00 49.69 188 PHE A N 1
ATOM 1428 C CA . PHE A 1 188 ? 5.097 13.351 -19.464 1.00 49.69 188 PHE A CA 1
ATOM 1429 C C . PHE A 1 188 ? 6.125 14.147 -18.666 1.00 49.69 188 PHE A C 1
ATOM 1431 O O . PHE A 1 188 ? 6.351 13.901 -17.476 1.00 49.69 188 PHE A O 1
ATOM 1438 N N . LYS A 1 189 ? 6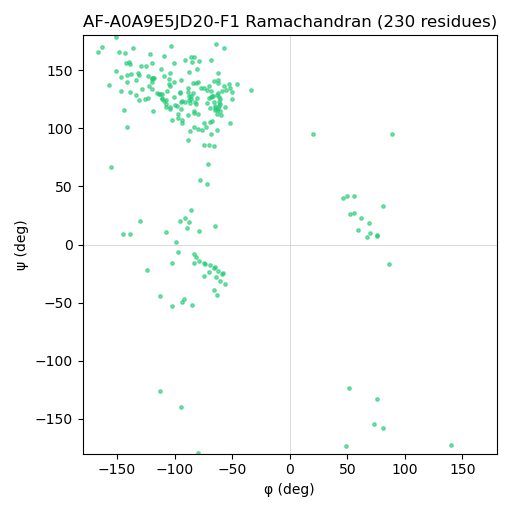.758 15.113 -19.325 1.00 45.81 189 LYS A N 1
ATOM 1439 C CA . LYS A 1 189 ? 7.595 16.096 -18.646 1.00 45.81 189 LYS A CA 1
ATOM 1440 C C . LYS A 1 189 ? 6.690 17.228 -18.177 1.00 45.81 189 LYS A C 1
ATOM 1442 O O . LYS A 1 189 ? 5.982 17.809 -18.992 1.00 45.81 189 LYS A O 1
ATOM 1447 N N . VAL A 1 190 ? 6.716 17.542 -16.887 1.00 45.91 190 VAL A N 1
ATOM 1448 C CA . VAL A 1 190 ? 6.061 18.750 -16.383 1.00 45.91 190 VAL A CA 1
ATOM 1449 C C . VAL A 1 190 ? 7.082 19.872 -16.472 1.00 45.91 190 VAL A C 1
ATOM 1451 O O . VAL A 1 190 ? 8.106 19.842 -15.792 1.00 45.91 190 VAL A O 1
ATOM 1454 N N . ALA A 1 191 ? 6.852 20.840 -17.355 1.00 35.94 191 ALA A N 1
ATOM 1455 C CA . ALA A 1 191 ? 7.632 22.067 -17.329 1.00 35.94 191 ALA A CA 1
ATOM 1456 C C . ALA A 1 191 ? 7.232 22.873 -16.080 1.00 35.94 191 ALA A C 1
ATOM 1458 O O . ALA A 1 191 ? 6.038 22.965 -15.779 1.00 35.94 191 ALA A O 1
ATOM 1459 N N . PRO A 1 192 ? 8.184 23.455 -15.330 1.00 38.06 192 PRO A N 1
ATOM 1460 C CA . PRO A 1 192 ? 7.826 24.413 -14.296 1.00 38.06 192 PRO A CA 1
ATOM 1461 C C . PRO A 1 192 ? 7.069 25.578 -14.946 1.00 38.06 192 PRO A C 1
ATOM 1463 O O . PRO A 1 192 ? 7.514 26.118 -15.959 1.00 38.06 192 PRO A O 1
ATOM 1466 N N . SER A 1 193 ? 5.928 25.965 -14.370 1.00 34.31 193 SER A N 1
ATOM 1467 C CA . SER A 1 193 ? 5.263 27.223 -14.727 1.00 34.31 193 SER A CA 1
ATOM 1468 C C . SER A 1 193 ? 6.278 28.364 -14.604 1.00 34.31 193 SER A C 1
ATOM 1470 O O . SER A 1 193 ? 7.007 28.386 -13.604 1.00 34.31 193 SER A O 1
ATOM 1472 N N . PRO A 1 194 ? 6.330 29.335 -15.536 1.00 33.50 194 PRO A N 1
ATOM 1473 C CA . PRO A 1 194 ? 7.056 30.567 -15.275 1.00 33.50 194 PRO A CA 1
ATOM 1474 C C . PRO A 1 194 ? 6.478 31.178 -13.996 1.00 33.50 194 PRO A C 1
ATOM 1476 O O . PRO A 1 194 ? 5.283 31.457 -13.900 1.00 33.50 194 PRO A O 1
ATOM 1479 N N . ILE A 1 195 ? 7.319 31.303 -12.973 1.00 36.53 195 ILE A N 1
ATOM 1480 C CA . ILE A 1 195 ? 6.992 32.067 -11.775 1.00 36.53 195 ILE A CA 1
ATOM 1481 C C . ILE A 1 195 ? 6.885 33.523 -12.250 1.00 36.53 195 ILE A C 1
ATOM 1483 O O . ILE A 1 195 ? 7.856 34.014 -12.833 1.00 36.53 195 ILE A O 1
ATOM 1487 N N . PRO A 1 196 ? 5.760 34.238 -12.057 1.00 31.72 196 PRO A N 1
ATOM 1488 C CA . PRO A 1 196 ? 5.745 35.662 -12.348 1.00 31.72 196 PRO A CA 1
ATOM 1489 C C . PRO A 1 196 ? 6.788 36.331 -11.445 1.00 31.72 196 PRO A C 1
ATOM 1491 O O . PRO A 1 196 ? 6.725 36.208 -10.221 1.00 31.72 196 PRO A O 1
ATOM 1494 N N . LEU A 1 197 ? 7.775 37.002 -12.045 1.00 28.38 197 LEU A N 1
ATOM 1495 C CA . LEU A 1 197 ? 8.727 37.836 -11.317 1.00 28.38 197 LEU A CA 1
ATOM 1496 C C . LEU A 1 197 ? 7.955 38.981 -10.653 1.00 28.38 197 LEU A C 1
ATOM 1498 O O . LEU A 1 197 ? 7.643 39.985 -11.288 1.00 28.38 197 LEU A O 1
ATOM 1502 N N . TRP A 1 198 ? 7.647 38.843 -9.367 1.00 29.59 198 TRP A N 1
ATOM 1503 C CA . TRP A 1 198 ? 7.227 39.977 -8.555 1.00 29.59 198 TRP A CA 1
ATOM 1504 C C . TRP A 1 198 ? 8.480 40.752 -8.140 1.00 29.59 198 TRP A C 1
ATOM 1506 O O . TRP A 1 198 ? 9.323 40.256 -7.395 1.00 29.59 198 TRP A O 1
ATOM 1516 N N . SER A 1 199 ? 8.611 41.971 -8.666 1.00 31.75 199 SER A N 1
ATOM 1517 C CA . SER A 1 199 ? 9.615 42.951 -8.248 1.00 31.75 199 SER A CA 1
ATOM 1518 C C . SER A 1 199 ? 9.389 43.320 -6.780 1.00 31.75 199 SER A C 1
ATOM 1520 O O . SER A 1 199 ? 8.350 43.873 -6.421 1.00 31.75 199 SER A O 1
ATOM 1522 N N . THR A 1 200 ? 10.359 43.026 -5.918 1.00 34.56 200 THR A N 1
ATOM 1523 C CA . THR A 1 200 ? 10.360 43.487 -4.530 1.00 34.56 200 THR A CA 1
ATOM 1524 C C . THR A 1 200 ? 11.007 44.872 -4.453 1.00 34.56 200 THR A C 1
ATOM 1526 O O . THR A 1 200 ? 12.225 45.014 -4.380 1.00 34.56 200 THR A O 1
ATOM 1529 N N . LYS A 1 201 ? 10.191 45.932 -4.429 1.00 32.94 201 LYS A N 1
ATOM 1530 C CA . LYS A 1 201 ? 10.600 47.182 -3.772 1.00 32.94 201 LYS A CA 1
ATOM 1531 C C . LYS A 1 201 ? 10.376 47.003 -2.269 1.00 32.94 201 LYS A C 1
ATOM 1533 O O . LYS A 1 201 ? 9.271 46.683 -1.852 1.00 32.94 201 LYS A O 1
ATOM 1538 N N . HIS A 1 202 ? 11.432 47.253 -1.495 1.00 35.28 202 HIS A N 1
ATOM 1539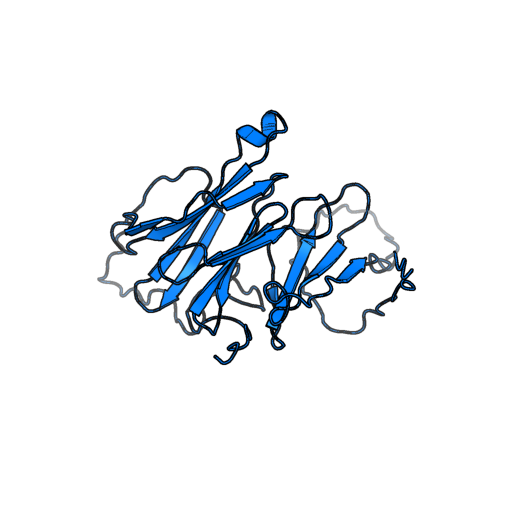 C CA . HIS A 1 202 ? 11.528 47.216 -0.027 1.00 35.28 202 HIS A CA 1
ATOM 1540 C C . HIS A 1 202 ? 11.902 45.854 0.577 1.00 35.28 202 HIS A C 1
ATOM 1542 O O . HIS A 1 202 ? 11.077 44.985 0.844 1.00 35.28 202 HIS A O 1
ATOM 1548 N N . GLY A 1 203 ? 13.207 45.703 0.822 1.00 34.56 203 GLY A N 1
ATOM 1549 C CA . GLY A 1 203 ? 13.810 44.540 1.456 1.00 34.56 203 GLY A CA 1
ATOM 1550 C C . GLY A 1 203 ? 13.342 44.334 2.894 1.00 34.56 203 GLY A C 1
ATOM 1551 O O . GLY A 1 203 ? 13.716 45.085 3.789 1.00 34.56 203 GLY A O 1
ATOM 1552 N N . LYS A 1 204 ? 12.588 43.256 3.108 1.00 28.98 204 LYS A N 1
ATOM 1553 C CA . LYS A 1 204 ? 12.570 42.465 4.344 1.00 28.98 204 LYS A CA 1
ATOM 1554 C C . LYS A 1 204 ? 12.392 40.998 3.952 1.00 28.98 204 LYS A C 1
ATOM 1556 O O . LYS A 1 204 ? 11.383 40.630 3.359 1.00 28.98 204 LYS A O 1
ATOM 1561 N N . LEU A 1 205 ? 13.400 40.181 4.250 1.00 26.17 205 LEU A N 1
ATOM 1562 C CA . LEU A 1 205 ? 13.420 38.748 3.969 1.00 26.17 205 LEU A CA 1
ATOM 1563 C C . LEU A 1 205 ? 12.522 38.028 4.990 1.00 26.17 205 LEU A C 1
ATOM 1565 O O . LEU A 1 205 ? 12.932 37.789 6.122 1.00 26.17 205 LEU A O 1
ATOM 1569 N N . TRP A 1 206 ? 11.290 37.711 4.600 1.00 23.44 206 TRP A N 1
ATOM 1570 C CA . TRP A 1 206 ? 10.436 36.770 5.324 1.00 23.44 206 TRP A CA 1
ATOM 1571 C C . TRP A 1 206 ? 10.542 35.408 4.640 1.00 23.44 206 TRP A C 1
ATOM 1573 O O . TRP A 1 206 ? 10.208 35.282 3.465 1.00 23.44 206 TRP A O 1
ATOM 1583 N N . TRP A 1 207 ? 11.006 34.391 5.365 1.00 24.70 207 TRP A N 1
ATOM 1584 C CA . TRP A 1 207 ? 10.862 32.993 4.953 1.00 24.70 207 TRP A CA 1
ATOM 1585 C C . TRP A 1 207 ? 9.369 32.635 4.933 1.00 24.70 207 TRP A C 1
ATOM 1587 O O . TRP A 1 207 ? 8.747 32.691 5.998 1.00 24.70 207 TRP A O 1
ATOM 1597 N N . PRO A 1 208 ? 8.756 32.247 3.798 1.00 29.84 208 PRO A N 1
ATOM 1598 C CA . PRO A 1 208 ? 7.414 31.714 3.843 1.00 29.84 208 PRO A CA 1
ATOM 1599 C C . PRO A 1 208 ? 7.469 30.205 4.084 1.00 29.84 208 PRO A C 1
ATOM 1601 O O . PRO A 1 208 ? 8.141 29.449 3.380 1.00 29.84 208 PRO A O 1
ATOM 1604 N N . LEU A 1 209 ? 6.709 29.802 5.099 1.00 25.08 209 LEU A N 1
ATOM 1605 C CA . LEU A 1 209 ? 6.175 28.464 5.306 1.00 25.08 209 LEU A CA 1
ATOM 1606 C C . LEU A 1 209 ? 5.828 27.772 3.981 1.00 25.08 209 LEU A C 1
ATOM 1608 O O . LEU A 1 209 ? 5.145 28.338 3.124 1.00 25.08 209 LEU A O 1
ATOM 1612 N N . ILE A 1 210 ? 6.269 26.521 3.868 1.00 28.94 210 ILE A N 1
ATOM 1613 C CA . ILE A 1 210 ? 5.913 25.567 2.818 1.00 28.94 210 ILE A CA 1
ATOM 1614 C C . ILE A 1 210 ? 4.382 25.506 2.727 1.00 28.94 210 ILE A C 1
ATOM 1616 O O . ILE A 1 210 ? 3.723 24.930 3.590 1.00 28.94 210 ILE A O 1
ATOM 1620 N N . ARG A 1 211 ? 3.806 26.135 1.698 1.00 23.47 211 ARG A N 1
ATOM 1621 C CA . ARG A 1 211 ? 2.386 25.981 1.368 1.00 23.47 211 ARG A CA 1
ATOM 1622 C C . ARG A 1 211 ? 2.191 24.671 0.596 1.00 23.47 211 ARG A C 1
ATOM 1624 O O . ARG A 1 211 ? 3.022 24.359 -0.260 1.00 23.47 211 ARG A O 1
ATOM 1631 N N . PRO A 1 212 ? 1.112 23.913 0.860 1.00 25.48 212 PRO A N 1
ATOM 1632 C CA . PRO A 1 212 ? 0.793 22.723 0.087 1.00 25.48 212 PRO A CA 1
ATOM 1633 C C . PRO A 1 212 ? 0.534 23.137 -1.364 1.00 25.48 212 PRO A C 1
ATOM 1635 O O . PRO A 1 212 ? -0.216 24.078 -1.630 1.00 25.48 212 PRO A O 1
ATOM 1638 N N . ILE A 1 213 ? 1.185 22.454 -2.304 1.00 28.97 213 ILE A N 1
ATOM 1639 C CA . ILE A 1 213 ? 0.917 22.614 -3.733 1.00 28.97 213 ILE A CA 1
ATOM 1640 C C . ILE A 1 213 ? -0.478 22.038 -3.981 1.00 28.97 213 ILE A C 1
ATOM 1642 O O . ILE A 1 213 ? -0.659 20.833 -4.137 1.00 28.97 213 ILE A O 1
ATOM 1646 N N . VAL A 1 214 ? -1.469 22.925 -3.972 1.00 22.39 214 VAL A N 1
ATOM 1647 C CA . VAL A 1 214 ? -2.797 22.681 -4.524 1.00 22.39 214 VAL A CA 1
ATOM 1648 C C . VAL A 1 214 ? -2.604 22.446 -6.018 1.00 22.39 214 VAL A C 1
ATOM 1650 O O . VAL A 1 214 ? -2.150 23.336 -6.738 1.00 22.39 214 VAL A O 1
ATOM 1653 N N . ILE A 1 215 ? -2.925 21.243 -6.490 1.00 27.25 215 ILE A N 1
ATOM 1654 C CA . ILE A 1 215 ? -3.066 20.976 -7.922 1.00 27.25 215 ILE A CA 1
ATOM 1655 C C . ILE A 1 215 ? -4.343 21.701 -8.361 1.00 27.25 215 ILE A C 1
ATOM 1657 O O . ILE A 1 215 ? -5.435 21.139 -8.348 1.00 27.25 215 ILE A O 1
ATOM 1661 N N . CYS A 1 216 ? -4.217 22.986 -8.694 1.00 20.81 216 CYS A N 1
ATOM 1662 C CA . CYS A 1 216 ? -5.254 23.707 -9.415 1.00 20.81 216 CYS A CA 1
ATOM 1663 C C . CYS A 1 216 ? -5.327 23.121 -10.824 1.00 20.81 216 CYS A C 1
ATOM 1665 O O . CYS A 1 216 ? -4.462 23.369 -11.664 1.00 20.81 216 CYS A O 1
ATOM 1667 N N . ALA A 1 217 ? -6.374 22.343 -11.082 1.00 26.30 217 ALA A N 1
ATOM 1668 C CA . ALA A 1 217 ? -6.798 21.971 -12.422 1.00 26.30 217 ALA A CA 1
ATOM 1669 C C . ALA A 1 217 ? -7.402 23.197 -13.131 1.00 26.30 217 ALA A C 1
ATOM 1671 O O . ALA A 1 217 ? -8.604 23.269 -13.342 1.00 26.30 217 ALA A O 1
ATOM 1672 N N . LEU A 1 218 ? -6.571 24.184 -13.468 1.00 23.48 218 LEU A N 1
ATOM 1673 C CA . LEU A 1 218 ? -6.927 25.289 -14.355 1.00 23.48 218 LEU A CA 1
ATOM 1674 C C . LEU A 1 218 ? -5.717 25.599 -15.250 1.00 23.48 218 LEU A C 1
ATOM 1676 O O . LEU A 1 218 ? -4.763 26.240 -14.824 1.00 23.48 218 LEU A O 1
ATOM 1680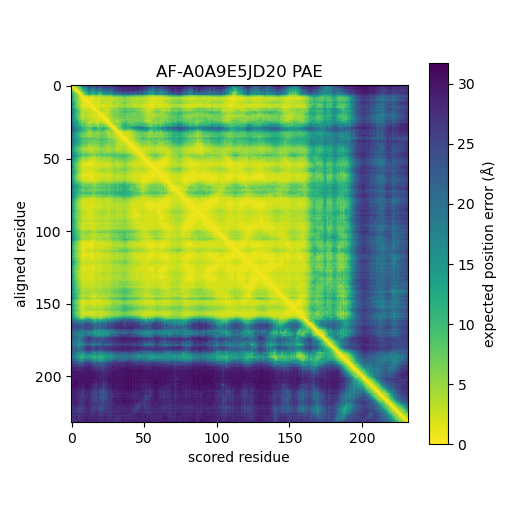 N N . GLY A 1 219 ? -5.770 25.118 -16.496 1.00 26.58 219 GLY A N 1
ATOM 1681 C CA . GLY A 1 219 ? -5.062 25.734 -17.625 1.00 26.58 219 GLY A CA 1
ATOM 1682 C C . GLY A 1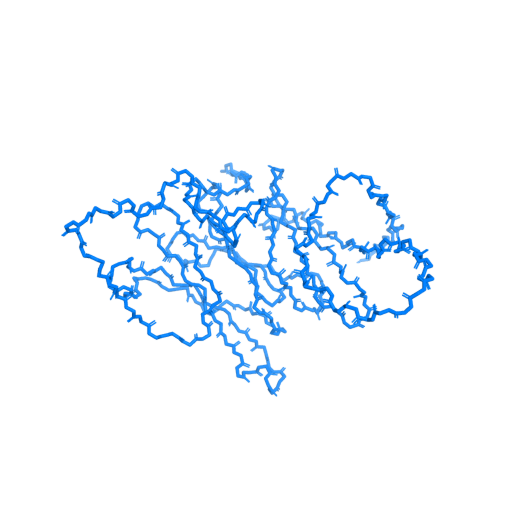 219 ? -3.568 25.445 -17.822 1.00 26.58 219 GLY A C 1
ATOM 1683 O O . GLY A 1 219 ? -2.872 26.323 -18.319 1.00 26.58 219 GLY A O 1
ATOM 1684 N N . ALA A 1 220 ? -3.051 24.255 -17.496 1.00 24.73 220 ALA A N 1
ATOM 1685 C CA . ALA A 1 220 ? -1.703 23.875 -17.938 1.00 24.73 220 ALA A CA 1
ATOM 1686 C C . ALA A 1 220 ? -1.738 23.315 -19.373 1.00 24.73 220 ALA A C 1
ATOM 1688 O O . ALA A 1 220 ? -2.321 22.256 -19.616 1.00 24.73 220 ALA A O 1
ATOM 1689 N N . SER A 1 221 ? -1.108 24.016 -20.318 1.00 23.66 221 SER A N 1
ATOM 1690 C CA . SER A 1 221 ? -0.851 23.518 -21.673 1.00 23.66 221 SER A CA 1
ATOM 1691 C C . SER A 1 221 ? 0.044 22.277 -21.606 1.00 23.66 221 SER A C 1
ATOM 1693 O O . SER A 1 221 ? 1.158 22.328 -21.086 1.00 23.66 221 SER A O 1
ATOM 1695 N N . ILE A 1 222 ? -0.461 21.143 -22.092 1.00 29.84 222 ILE A N 1
ATOM 1696 C CA . ILE A 1 222 ? 0.296 19.896 -22.216 1.00 29.84 222 ILE A CA 1
ATOM 1697 C C . ILE A 1 222 ? 1.091 19.981 -23.519 1.00 29.84 222 ILE A C 1
ATOM 1699 O O . ILE A 1 222 ? 0.539 19.740 -24.591 1.00 29.84 222 ILE A O 1
ATOM 1703 N N . ASP A 1 223 ? 2.382 20.294 -23.436 1.00 25.16 223 ASP A N 1
ATOM 1704 C CA . ASP A 1 223 ? 3.277 20.137 -24.582 1.00 25.16 223 ASP A CA 1
ATOM 1705 C C . ASP A 1 223 ? 3.546 18.642 -24.802 1.00 25.16 223 ASP A C 1
ATOM 1707 O O . ASP A 1 223 ? 4.327 17.994 -24.097 1.00 25.16 223 ASP A O 1
ATOM 1711 N N . VAL A 1 224 ? 2.846 18.068 -25.780 1.00 27.75 224 VAL A N 1
ATOM 1712 C CA . VAL A 1 224 ? 3.090 16.710 -26.268 1.00 27.75 224 VAL A CA 1
ATOM 1713 C C . VAL A 1 224 ? 4.360 16.749 -27.115 1.00 27.75 224 VAL A C 1
ATOM 1715 O O . VAL A 1 224 ? 4.346 17.226 -28.247 1.00 27.75 224 VAL A O 1
ATOM 1718 N N . LEU A 1 225 ? 5.474 16.246 -26.581 1.00 28.53 225 LEU A N 1
ATOM 1719 C CA . LEU A 1 225 ? 6.667 16.013 -27.398 1.00 28.53 225 LEU A CA 1
ATOM 1720 C C . LEU A 1 225 ? 6.349 14.975 -28.494 1.00 28.53 225 LEU A C 1
ATOM 1722 O O . LEU A 1 225 ? 5.672 13.982 -28.205 1.00 28.53 225 LEU A O 1
ATOM 1726 N N . PRO A 1 226 ? 6.834 15.162 -29.735 1.00 24.70 226 PRO A N 1
ATOM 1727 C CA . PRO A 1 226 ? 6.584 14.221 -30.818 1.00 24.70 226 PRO A CA 1
ATOM 1728 C C . PRO A 1 226 ? 7.165 12.841 -30.478 1.00 24.70 226 PRO A C 1
ATOM 1730 O O . PRO A 1 226 ? 8.336 12.702 -30.125 1.00 24.70 226 PRO A O 1
ATOM 1733 N N . MET A 1 227 ? 6.319 11.813 -30.578 1.00 25.89 227 MET A N 1
ATOM 1734 C CA . MET A 1 227 ? 6.706 10.405 -30.493 1.00 25.89 227 MET A CA 1
ATOM 1735 C C . MET A 1 227 ? 7.696 10.076 -31.615 1.00 25.89 227 MET A C 1
ATOM 1737 O O . MET A 1 227 ? 7.310 10.030 -32.780 1.00 25.89 227 MET A O 1
ATOM 1741 N N . THR A 1 228 ? 8.939 9.741 -31.280 1.00 26.16 228 THR A N 1
ATOM 1742 C CA . THR A 1 228 ? 9.765 8.907 -32.157 1.00 26.16 228 THR A CA 1
ATOM 1743 C C . THR A 1 228 ? 9.358 7.449 -31.959 1.00 26.16 228 THR A C 1
ATOM 1745 O O . THR A 1 228 ? 9.729 6.791 -30.987 1.00 26.16 228 THR A O 1
ATOM 1748 N N . LEU A 1 229 ? 8.534 6.948 -32.881 1.00 24.19 229 LEU A N 1
ATOM 1749 C CA . LEU A 1 229 ? 8.338 5.516 -33.087 1.00 24.19 229 LEU A CA 1
ATOM 1750 C C . LEU A 1 229 ? 9.632 4.942 -33.675 1.00 24.19 229 LEU A C 1
ATOM 1752 O O . LEU A 1 229 ? 9.900 5.136 -34.854 1.00 24.19 229 LEU A O 1
ATOM 1756 N N . ASN A 1 230 ? 10.409 4.216 -32.874 1.00 24.28 230 ASN A N 1
ATOM 1757 C CA . ASN A 1 230 ? 11.323 3.220 -33.424 1.00 24.28 230 ASN A CA 1
ATOM 1758 C C . ASN A 1 230 ? 10.589 1.881 -33.423 1.00 24.28 230 ASN A C 1
ATOM 1760 O O . ASN A 1 230 ? 10.376 1.278 -32.372 1.00 24.28 230 ASN A O 1
ATOM 1764 N N . LEU A 1 231 ? 10.149 1.474 -34.611 1.00 28.11 231 LEU A N 1
ATOM 1765 C CA . LEU A 1 231 ? 9.806 0.093 -34.912 1.00 28.11 231 LEU A CA 1
ATOM 1766 C C . LEU A 1 231 ? 11.119 -0.612 -35.252 1.00 28.11 231 LEU A C 1
ATOM 1768 O O . LEU A 1 231 ? 11.742 -0.252 -36.245 1.00 28.11 231 LEU A O 1
ATOM 1772 N N . ASN A 1 232 ? 11.530 -1.550 -34.404 1.00 33.00 232 ASN A N 1
ATOM 1773 C CA . ASN A 1 232 ? 12.339 -2.723 -34.737 1.00 33.00 232 ASN A CA 1
ATOM 1774 C C . ASN A 1 232 ? 12.045 -3.797 -33.691 1.00 33.00 232 ASN A C 1
ATOM 1776 O O . ASN A 1 232 ? 12.102 -3.458 -32.485 1.00 33.00 232 ASN A O 1
#

Radius of gyration: 20.27 Å; Cα contacts (8 Å, |Δi|>4): 469; chains: 1; bounding box: 43×60×66 Å